Protein 2QHS (pdb70)

Solvent-accessible surface area: 10217 Å² total; per-residue (Å²): 199,79,1,47,35,36,89,48,27,108,28,51,5,29,117,2,102,45,69,0,35,151,1,5,147,77,10,53,66,63,119,43,57,30,0,0,0,2,0,30,0,43,74,0,0,0,0,3,148,158,12,74,55,148,1,18,102,74,94,65,80,78,0,129,145,67,51,8,68,5,82,132,16,129,17,13,37,21,11,15,1,16,0,68,11,2,0,0,0,8,0,0,7,79,28,37,234,99,43,198,125,2,53,141,38,0,28,82,0,0,30,112,5,0,64,53,30,74,15,103,9,104,47,21,144,46,77,78,1,0,7,27,49,96,32,57,1,0,18,21,12,8,7,52,102,122,26,5,0,12,5,4,5,4,0,4,0,26,7,71,28,117,17,30,106,25,9,62,53,94,54,150,91,15,174,29,41,1,1,0,43,128,67,46,70,145,135,2,86,31,148,62,0,23,61,83,0,26,62,7,0,19,111,36,38,61,40,170,65,82

Structure (mmCIF, N/CA/C/O backbone):
data_2QHS
#
_entry.id   2QHS
#
_cell.length_a   63.717
_cell.length_b   63.717
_cell.length_c   114.024
_cell.angle_alpha   90.00
_cell.angle_beta   90.00
_cell.angle_gamma   90.00
#
_symmetry.space_group_name_H-M   'P 41 21 2'
#
loop_
_entity.id
_entity.type
_entity.pdbx_description
1 polymer Lipoyltransferase
2 non-polymer 'OCTANOIC ACID (CAPRYLIC ACID)'
3 water water
#
loop_
_atom_site.group_PDB
_atom_site.id
_atom_site.type_symbol
_atom_site.label_atom_id
_atom_site.label_alt_id
_atom_site.label_comp_id
_atom_site.label_asym_id
_atom_site.label_entity_id
_atom_site.label_seq_id
_atom_site.pdbx_PDB_ins_code
_atom_site.Cartn_x
_atom_site.Cartn_y
_atom_site.Cartn_z
_atom_site.occupancy
_atom_site.B_iso_or_equiv
_atom_site.auth_seq_id
_atom_site.auth_comp_id
_atom_site.auth_asym_id
_atom_site.auth_atom_id
_atom_site.pdbx_PDB_model_num
ATOM 1 N N . MET A 1 21 ? -14.200 23.757 11.242 1.00 31.20 1 MET A N 1
ATOM 2 C CA . MET A 1 21 ? -13.285 22.758 11.879 1.00 31.78 1 MET A CA 1
ATOM 3 C C . MET A 1 21 ? -13.678 21.300 11.639 1.00 29.50 1 MET A C 1
ATOM 4 O O . MET A 1 21 ? -12.869 20.395 11.860 1.00 29.15 1 MET A O 1
ATOM 9 N N . GLU A 1 22 ? -14.918 21.076 11.207 1.00 27.69 2 GLU A N 1
ATOM 10 C CA . GLU A 1 22 ? -15.439 19.723 11.024 1.00 26.18 2 GLU A CA 1
ATOM 11 C C . GLU A 1 22 ? -16.084 19.543 9.659 1.00 23.86 2 GLU A C 1
ATOM 12 O O . GLU A 1 22 ? -16.477 20.513 9.015 1.00 23.65 2 GLU A O 1
ATOM 18 N N . PHE A 1 23 ? -16.169 18.291 9.222 1.00 21.56 3 PHE A N 1
ATOM 19 C CA . PHE A 1 23 ? -17.040 17.931 8.104 1.00 19.63 3 PHE A CA 1
ATOM 20 C C . PHE A 1 23 ? -17.830 16.685 8.443 1.00 18.86 3 PHE A C 1
ATOM 21 O O . PHE A 1 23 ? -17.363 15.819 9.180 1.00 18.63 3 PHE A O 1
ATOM 29 N N . LEU A 1 24 ? -19.044 16.612 7.919 1.00 17.66 4 LEU A N 1
ATOM 30 C CA . LEU A 1 24 ? -19.934 15.487 8.165 1.00 17.29 4 LEU A CA 1
ATOM 31 C C . LEU A 1 24 ? -19.821 14.476 7.031 1.00 17.14 4 LEU A C 1
ATOM 32 O O . LEU A 1 24 ? -19.846 14.867 5.870 1.00 17.03 4 LEU A O 1
ATOM 37 N N . VAL A 1 25 ? -19.719 13.199 7.367 1.00 16.14 5 VAL A N 1
ATOM 38 C CA . VAL A 1 25 ? -19.698 12.130 6.380 1.00 16.14 5 VAL A CA 1
ATOM 39 C C . VAL A 1 25 ? -21.020 11.388 6.440 1.00 16.26 5 VAL A C 1
ATOM 40 O O . VAL A 1 25 ? -21.460 10.982 7.521 1.00 17.02 5 VAL A O 1
ATOM 44 N N . GLU A 1 26 ? -21.659 11.207 5.290 1.00 15.51 6 GLU A N 1
ATOM 45 C CA . GLU A 1 26 ? -22.843 10.372 5.214 1.00 15.62 6 GLU A CA 1
ATOM 46 C C . GLU A 1 26 ? -22.601 9.286 4.196 1.00 15.68 6 GLU A C 1
ATOM 47 O O . GLU A 1 26 ? -22.299 9.585 3.034 1.00 15.43 6 GLU A O 1
ATOM 53 N N . ASP A 1 27 ? -22.699 8.037 4.634 1.00 15.77 7 ASP A N 1
ATOM 54 C CA . ASP A 1 27 ? -22.605 6.887 3.758 1.00 16.00 7 ASP A CA 1
ATOM 55 C C . ASP A 1 27 ? -24.011 6.503 3.350 1.00 16.15 7 ASP A C 1
ATOM 56 O O . ASP A 1 27 ? -24.786 6.036 4.183 1.00 17.46 7 ASP A O 1
ATOM 61 N N . LEU A 1 28 ? -24.360 6.735 2.085 1.00 15.14 8 LEU A N 1
ATOM 62 C CA . LEU A 1 28 ? -25.705 6.439 1.592 1.00 15.50 8 LEU A CA 1
ATOM 63 C C . LEU A 1 28 ? -25.861 5.021 1.051 1.00 15.69 8 LEU A C 1
ATOM 64 O O . LEU A 1 28 ? -26.959 4.610 0.682 1.00 15.80 8 LEU A O 1
ATOM 69 N N . GLY A 1 29 ? -24.762 4.272 0.993 1.00 16.46 9 GLY A N 1
ATOM 70 C CA . GLY A 1 29 ? -24.804 2.955 0.363 1.00 16.96 9 GLY A CA 1
ATOM 71 C C . GLY A 1 29 ? -25.131 3.051 -1.118 1.00 17.31 9 GLY A C 1
ATOM 72 O O . GLY A 1 29 ? -24.688 3.968 -1.798 1.00 17.81 9 GLY A O 1
ATOM 73 N N . LEU A 1 30 ? -25.933 2.115 -1.607 1.00 17.65 10 LEU A N 1
ATOM 74 C CA . LEU A 1 30 ? -26.305 2.062 -3.017 1.00 17.78 10 LEU A CA 1
ATOM 75 C C . LEU A 1 30 ? -27.596 2.844 -3.251 1.00 17.61 10 LEU A C 1
ATOM 76 O O . LEU A 1 30 ? -28.643 2.521 -2.677 1.00 18.04 10 LEU A O 1
ATOM 81 N N . VAL A 1 31 ? -27.530 3.876 -4.096 1.00 16.45 11 VAL A N 1
ATOM 82 C CA . VAL A 1 31 ? -28.675 4.766 -4.313 1.00 16.67 11 VAL A CA 1
ATOM 83 C C . VAL A 1 31 ? -28.835 5.092 -5.795 1.00 15.64 11 VAL A C 1
ATOM 84 O O . VAL A 1 31 ? -27.854 5.462 -6.453 1.00 14.79 11 VAL A O 1
ATOM 88 N N . PRO A 1 32 ? -30.064 4.965 -6.331 1.00 15.65 12 PRO A N 1
ATOM 89 C CA . PRO A 1 32 ? -30.336 5.385 -7.699 1.00 15.43 12 PRO A CA 1
ATOM 90 C C . PRO A 1 32 ? -29.897 6.825 -7.945 1.00 14.55 12 PRO A C 1
ATOM 91 O O . PRO A 1 32 ? -30.061 7.701 -7.083 1.00 14.30 12 PRO A O 1
ATOM 95 N N . TYR A 1 33 ? -29.354 7.059 -9.133 1.00 14.02 13 TYR A N 1
ATOM 96 C CA . TYR A 1 33 ? -28.789 8.354 -9.479 1.00 13.70 13 TYR A CA 1
ATOM 97 C C . TYR A 1 33 ? -29.770 9.513 -9.251 1.00 13.75 13 TYR A C 1
ATOM 98 O O . TYR A 1 33 ? -29.388 10.544 -8.680 1.00 13.99 13 TYR A O 1
ATOM 107 N N . GLY A 1 34 ? -31.011 9.353 -9.705 1.00 13.94 14 GLY A N 1
ATOM 108 C CA . GLY A 1 34 ? -31.994 10.446 -9.655 1.00 14.27 14 GLY A CA 1
ATOM 109 C C . GLY A 1 34 ? -32.323 10.878 -8.240 1.00 14.32 14 GLY A C 1
ATOM 110 O O . GLY A 1 34 ? -32.299 12.071 -7.925 1.00 14.14 14 GLY A O 1
ATOM 111 N N . GLU A 1 35 ? -32.616 9.902 -7.382 1.00 15.46 15 GLU A N 1
ATOM 112 C CA . GLU A 1 35 ? -32.868 10.180 -5.961 1.00 15.79 15 GLU A CA 1
ATOM 113 C C . GLU A 1 35 ? -31.638 10.745 -5.255 1.00 14.61 15 GLU A C 1
ATOM 114 O O . GLU A 1 35 ? -31.744 11.684 -4.457 1.00 14.59 15 GLU A O 1
ATOM 120 N N . ALA A 1 36 ? -30.469 10.179 -5.547 1.00 14.36 16 ALA A N 1
ATOM 121 C CA . ALA A 1 36 ? -29.233 10.707 -4.975 1.00 13.81 16 ALA A CA 1
ATOM 122 C C . ALA A 1 36 ? -28.983 12.158 -5.389 1.00 13.31 16 ALA A C 1
ATOM 123 O O . ALA A 1 36 ? -28.508 12.967 -4.577 1.00 12.78 16 ALA A O 1
ATOM 125 N N . TRP A 1 37 ? -29.300 12.481 -6.646 1.00 12.53 17 TRP A N 1
ATOM 126 C CA . TRP A 1 37 ? -29.183 13.846 -7.143 1.00 12.77 17 TRP A CA 1
ATOM 127 C C . TRP A 1 37 ? -30.087 14.793 -6.367 1.00 13.04 17 TRP A C 1
ATOM 128 O O . TRP A 1 37 ? -29.653 15.864 -5.933 1.00 12.54 17 TRP A O 1
ATOM 139 N N . ALA A 1 38 ? -31.333 14.378 -6.171 1.00 12.69 18 ALA A N 1
ATOM 140 C CA . ALA A 1 38 ? -32.277 15.173 -5.376 1.00 13.12 18 ALA A CA 1
ATOM 141 C C . ALA A 1 38 ? -31.725 15.394 -3.966 1.00 12.85 18 ALA A C 1
ATOM 142 O O . ALA A 1 38 ? -31.823 16.496 -3.410 1.00 13.65 18 ALA A O 1
ATOM 144 N N . TYR A 1 39 ? -31.123 14.352 -3.399 1.00 12.67 19 TYR A N 1
ATOM 145 C CA . TYR A 1 39 ? -30.533 14.469 -2.071 1.00 12.90 19 TYR A CA 1
ATOM 146 C C . TYR A 1 39 ? -29.354 15.456 -2.073 1.00 13.06 19 TYR A C 1
ATOM 147 O O . TYR A 1 39 ? -29.240 16.314 -1.190 1.00 13.58 19 TYR A O 1
ATOM 156 N N . GLN A 1 40 ? -28.485 15.379 -3.083 1.00 12.73 20 GLN A N 1
ATOM 157 C CA . GLN A 1 40 ? -27.398 16.357 -3.224 1.00 13.15 20 GLN A CA 1
ATOM 158 C C . GLN A 1 40 ? -27.931 17.780 -3.141 1.00 13.18 20 GLN A C 1
ATOM 159 O O . GLN A 1 40 ? -27.347 18.643 -2.474 1.00 13.17 20 GLN A O 1
ATOM 165 N N . LYS A 1 41 ? -29.016 18.029 -3.875 1.00 13.79 21 LYS A N 1
ATOM 166 C CA . LYS A 1 41 ? -29.592 19.376 -3.933 1.00 14.72 21 LYS A CA 1
ATOM 167 C C . LYS A 1 41 ? -30.140 19.828 -2.591 1.00 14.53 21 LYS A C 1
ATOM 168 O O . LYS A 1 41 ? -29.980 20.990 -2.219 1.00 15.13 21 LYS A O 1
ATOM 174 N N . ARG A 1 42 ? -30.748 18.908 -1.851 1.00 13.96 22 ARG A N 1
ATOM 175 C CA . ARG A 1 42 ? -31.241 19.234 -0.513 1.00 14.06 22 ARG A CA 1
ATOM 176 C C . ARG A 1 42 ? -30.097 19.509 0.461 1.00 13.82 22 ARG A C 1
ATOM 177 O O . ARG A 1 42 ? -30.157 20.459 1.255 1.00 14.89 22 ARG A O 1
ATOM 185 N N . VAL A 1 43 ? -29.048 18.695 0.396 1.00 13.29 23 VAL A N 1
ATOM 186 C CA . V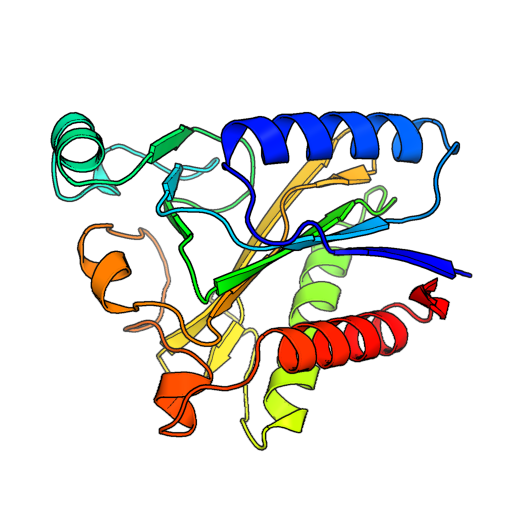AL A 1 43 ? -27.871 18.910 1.243 1.00 12.72 23 VAL A CA 1
ATOM 187 C C . VAL A 1 43 ? -27.215 20.245 0.904 1.00 13.29 23 VAL A C 1
ATOM 188 O O . VAL A 1 43 ? -26.854 21.024 1.789 1.00 13.26 23 VAL A O 1
ATOM 192 N N . HIS A 1 44 ? -27.091 20.511 -0.393 1.00 13.02 24 HIS A N 1
ATOM 193 C CA . HIS A 1 44 ? -26.512 21.748 -0.881 1.00 13.48 24 HIS A CA 1
ATOM 194 C C . HIS A 1 44 ? -27.251 22.973 -0.328 1.00 13.70 24 HIS A C 1
ATOM 195 O O . HIS A 1 44 ? -26.606 23.931 0.140 1.00 13.89 24 HIS A O 1
ATOM 202 N N . ARG A 1 45 ? -28.585 22.937 -0.381 1.00 14.34 25 ARG A N 1
ATOM 203 C CA . ARG A 1 45 ? -29.390 24.051 0.131 1.00 15.31 25 ARG A CA 1
ATOM 204 C C . ARG A 1 45 ? -29.081 24.307 1.604 1.00 14.88 25 ARG A C 1
ATOM 205 O O . ARG A 1 45 ? -28.933 25.460 2.022 1.00 15.05 25 ARG A O 1
ATOM 213 N N . GLU A 1 46 ? -28.946 23.235 2.387 1.00 14.70 26 GLU A N 1
ATOM 214 C CA . GLU A 1 46 ? -28.655 23.380 3.820 1.00 14.81 26 GLU A CA 1
ATOM 215 C C . GLU A 1 46 ? -27.274 23.961 4.081 1.00 14.83 26 GLU A C 1
ATOM 216 O O . GLU A 1 46 ? -27.114 24.806 4.965 1.00 15.30 26 GLU A O 1
ATOM 222 N N . VAL A 1 47 ? -26.278 23.537 3.304 1.00 14.34 27 VAL A N 1
ATOM 223 C CA . VAL A 1 47 ? -24.938 24.084 3.461 1.00 14.78 27 VAL A CA 1
ATOM 224 C C . VAL A 1 47 ? -24.887 25.564 3.051 1.00 15.02 27 VAL A C 1
ATOM 225 O O . VAL A 1 47 ? -24.270 26.380 3.747 1.00 15.23 27 VAL A O 1
ATOM 229 N N . VAL A 1 48 ? -25.544 25.910 1.946 1.00 15.13 28 VAL A N 1
ATOM 230 C CA . VAL A 1 48 ? -25.647 27.303 1.505 1.00 16.10 28 VAL A CA 1
ATOM 231 C C . VAL A 1 48 ? -26.236 28.177 2.621 1.00 16.59 28 VAL A C 1
ATOM 232 O O . VAL A 1 48 ? -25.731 29.276 2.887 1.00 17.96 28 VAL A O 1
ATOM 236 N N . ALA A 1 49 ? -27.271 27.653 3.282 1.00 16.56 29 ALA A N 1
ATOM 237 C CA . ALA A 1 49 ? -27.978 28.363 4.347 1.00 17.37 29 ALA A CA 1
ATOM 238 C C . ALA A 1 49 ? -27.186 28.429 5.644 1.00 17.43 29 ALA A C 1
ATOM 239 O O . ALA A 1 49 ? -27.583 29.143 6.573 1.00 18.76 29 ALA A O 1
ATOM 241 N N . GLY A 1 50 ? -26.071 27.700 5.716 1.00 17.30 30 GLY A N 1
ATOM 242 C CA . GLY A 1 50 ? -25.231 27.685 6.919 1.00 17.27 30 GLY A CA 1
ATOM 243 C C . GLY A 1 50 ? -25.852 26.832 8.018 1.00 17.75 30 GLY A C 1
ATOM 244 O O . GLY A 1 50 ? -25.531 26.993 9.202 1.00 18.68 30 GLY A O 1
ATOM 245 N N . ASN A 1 51 ? -26.737 25.922 7.616 1.00 17.09 31 ASN A N 1
ATOM 246 C CA . ASN A 1 51 ? -27.491 25.086 8.559 1.00 16.87 31 ASN A CA 1
ATOM 247 C C . ASN A 1 51 ? -27.041 23.634 8.622 1.00 16.63 31 ASN A C 1
ATOM 248 O O . ASN A 1 51 ? -27.694 22.789 9.248 1.00 17.83 31 ASN A O 1
ATOM 253 N N . ARG A 1 52 ? -25.903 23.362 7.995 1.00 16.35 32 ARG A N 1
ATOM 254 C CA . ARG A 1 52 ? -25.327 22.030 7.931 1.00 16.32 32 ARG A CA 1
ATOM 255 C C . ARG A 1 52 ? -23.831 22.225 7.716 1.00 15.94 32 ARG A C 1
ATOM 256 O O . ARG A 1 52 ? -23.439 23.136 6.976 1.00 16.01 32 ARG A O 1
ATOM 264 N N . PRO A 1 53 ? -22.996 21.372 8.338 1.00 16.14 33 PRO A N 1
ATOM 265 C CA . PRO A 1 53 ? -21.558 21.460 8.094 1.00 16.14 33 PRO A CA 1
ATOM 266 C C . PRO A 1 53 ? -21.218 21.028 6.664 1.00 15.47 33 PRO A C 1
ATOM 267 O O . PRO A 1 53 ? -22.043 20.398 6.004 1.00 14.97 33 PRO A O 1
ATOM 271 N N . PRO A 1 54 ? -20.006 21.352 6.190 1.00 15.54 34 PRO A N 1
ATOM 272 C CA . PRO A 1 54 ? -19.531 20.797 4.931 1.00 15.61 34 PRO A CA 1
ATOM 273 C C . PRO A 1 54 ? -19.759 19.293 4.993 1.00 14.90 34 PRO A C 1
ATOM 274 O O . PRO A 1 54 ? -19.447 18.673 6.016 1.00 15.16 34 PRO A O 1
ATOM 278 N N . THR A 1 55 ? -20.315 18.711 3.935 1.00 13.54 35 THR A N 1
ATOM 279 C CA . THR A 1 55 ? -20.772 17.328 3.989 1.00 13.05 35 THR A CA 1
ATOM 280 C C . THR A 1 55 ? -20.161 16.535 2.853 1.00 13.54 35 THR A C 1
ATOM 281 O O . THR A 1 55 ? -20.214 16.962 1.708 1.00 14.06 35 THR A O 1
ATOM 285 N N . LEU A 1 56 ? -19.598 15.382 3.188 1.00 12.79 36 LEU A N 1
ATOM 286 C CA . LEU A 1 56 ? -19.092 14.453 2.188 1.00 12.99 36 LEU A CA 1
ATOM 287 C C . LEU A 1 56 ? -20.048 13.280 2.104 1.00 13.19 36 LEU A C 1
ATOM 288 O O . LEU A 1 56 ? -20.176 12.515 3.065 1.00 14.36 36 LEU A O 1
ATOM 293 N N . LEU A 1 57 ? -20.748 13.154 0.981 1.00 12.74 37 LEU A N 1
ATOM 294 C CA . LEU A 1 57 ? -21.599 12.003 0.732 1.00 12.52 37 LEU A CA 1
ATOM 295 C C . LEU A 1 57 ? -20.769 10.936 0.051 1.00 12.68 37 LEU A C 1
ATOM 296 O O . LEU A 1 57 ? -20.035 11.225 -0.888 1.00 12.49 37 LEU A O 1
ATOM 301 N N . LEU A 1 58 ? -20.841 9.712 0.562 1.00 12.50 38 LEU A N 1
ATOM 302 C CA . LEU A 1 58 ? -20.180 8.570 -0.044 1.00 12.69 38 LEU A CA 1
ATOM 303 C C . LEU A 1 58 ? -21.232 7.543 -0.385 1.00 12.90 38 LEU A C 1
ATOM 304 O O . LEU A 1 58 ? -22.122 7.277 0.420 1.00 13.62 38 LEU A O 1
ATOM 309 N N . LEU A 1 59 ? -21.142 6.954 -1.575 1.00 12.73 39 LEU A N 1
ATOM 310 C CA . LEU A 1 59 ? -22.207 6.101 -2.080 1.00 13.19 39 LEU A CA 1
ATOM 311 C C . LEU A 1 59 ? -21.756 5.336 -3.312 1.00 13.06 39 LEU A C 1
ATOM 312 O O . LEU A 1 59 ? -20.641 5.537 -3.806 1.00 13.21 39 LEU A O 1
ATOM 317 N N . GLU A 1 60 ? -22.645 4.480 -3.807 1.00 12.99 40 GLU A N 1
ATOM 318 C CA . GLU A 1 60 ? -22.533 3.850 -5.124 1.00 13.53 40 GLU A CA 1
ATOM 319 C C . GLU A 1 60 ? -23.829 4.085 -5.869 1.00 13.68 40 GLU A C 1
ATOM 320 O O . GLU A 1 60 ? -24.888 4.248 -5.239 1.00 13.43 40 GLU A O 1
ATOM 326 N N . HIS A 1 61 ? -23.759 4.094 -7.202 1.00 12.50 41 HIS A N 1
ATOM 327 C CA . HIS A 1 61 ? -24.960 4.139 -8.025 1.00 12.34 41 HIS A CA 1
ATOM 328 C C . HIS A 1 61 ? -25.137 2.850 -8.820 1.00 12.89 41 HIS A C 1
ATOM 329 O O . HIS A 1 61 ? -24.157 2.279 -9.293 1.00 13.42 41 HIS A O 1
ATOM 336 N N . PRO A 1 62 ? -26.396 2.425 -9.033 1.00 13.18 42 PRO A N 1
ATOM 337 C CA . PRO A 1 62 ? -26.672 1.452 -10.097 1.00 13.58 42 PRO A CA 1
ATOM 338 C C . PRO A 1 62 ? -26.201 2.005 -11.448 1.00 13.89 42 PRO A C 1
ATOM 339 O O . PRO A 1 62 ? -26.078 3.218 -11.605 1.00 14.79 42 PRO A O 1
ATOM 343 N N . ARG A 1 63 ? -25.934 1.118 -12.401 1.00 13.74 43 ARG A N 1
ATOM 344 C CA . ARG A 1 63 ? -25.312 1.502 -13.677 1.00 13.23 43 ARG A CA 1
ATOM 345 C C . ARG A 1 63 ? -25.988 2.709 -14.309 1.00 13.01 43 ARG A C 1
ATOM 346 O O . ARG A 1 63 ? -27.193 2.695 -14.583 1.00 13.29 43 ARG A O 1
ATOM 354 N N . VAL A 1 64 ? -25.188 3.749 -14.550 1.00 12.53 44 VAL A N 1
ATOM 355 C CA . VAL A 1 64 ? -25.698 5.003 -15.084 1.00 12.86 44 VAL A CA 1
ATOM 356 C C . VAL A 1 64 ? -24.618 5.700 -15.908 1.00 12.62 44 VAL A C 1
ATOM 357 O O . VAL A 1 64 ? -23.427 5.630 -15.579 1.00 12.87 44 VAL A O 1
ATOM 361 N N . ILE A 1 65 ? -25.057 6.360 -16.979 1.00 13.22 45 ILE A N 1
ATOM 362 C CA . ILE A 1 65 ? -24.187 7.212 -17.798 1.00 13.53 45 ILE A CA 1
ATOM 363 C C . ILE A 1 65 ? -24.633 8.637 -17.545 1.00 12.83 45 ILE A C 1
ATOM 364 O O . ILE A 1 65 ? -25.827 8.914 -17.608 1.00 13.44 45 ILE A O 1
ATOM 369 N N . THR A 1 66 ? -23.695 9.534 -17.228 1.00 12.38 46 THR A N 1
ATOM 370 C CA . THR A 1 66 ? -24.045 10.958 -17.103 1.00 12.62 46 THR A CA 1
ATOM 371 C C . THR A 1 66 ? -23.236 11.800 -18.071 1.00 12.82 46 THR A C 1
ATOM 372 O O . THR A 1 66 ? -22.104 11.456 -18.425 1.00 13.55 46 THR A O 1
ATOM 376 N N . LEU A 1 67 ? -23.851 12.890 -18.510 1.00 13.77 47 LEU A N 1
ATOM 377 C CA . LEU A 1 67 ? -23.280 13.738 -19.542 1.00 14.56 47 LEU A CA 1
ATOM 378 C C . LEU A 1 67 ? -23.249 15.168 -19.021 1.00 14.70 47 LEU A C 1
ATOM 379 O O . LEU A 1 67 ? -24.296 15.776 -18.793 1.00 15.60 47 LEU A O 1
ATOM 384 N N . GLY A 1 68 ? -22.035 15.661 -18.808 1.00 15.08 48 GLY A N 1
ATOM 385 C CA . GLY A 1 68 ? -21.823 16.964 -18.183 1.00 15.96 48 GLY A CA 1
ATOM 386 C C . GLY A 1 68 ? -21.745 18.110 -19.166 1.00 17.25 48 GLY A C 1
ATOM 387 O O . GLY A 1 68 ? -22.163 17.988 -20.314 1.00 17.17 48 GLY A O 1
ATOM 388 N N . ARG A 1 69 ? -21.175 19.213 -18.699 1.00 18.12 49 ARG A N 1
ATOM 389 C CA . ARG A 1 69 ? -21.172 20.480 -19.443 1.00 19.99 49 ARG A CA 1
ATOM 390 C C . ARG A 1 69 ? -20.505 20.403 -20.816 1.00 20.70 49 ARG A C 1
ATOM 391 O O . ARG A 1 69 ? -20.896 21.135 -21.725 1.00 21.91 49 ARG A O 1
ATOM 399 N N . LYS A 1 70 ? -19.506 19.533 -20.958 1.00 20.63 50 LYS A N 1
ATOM 400 C CA . LYS A 1 70 ? -18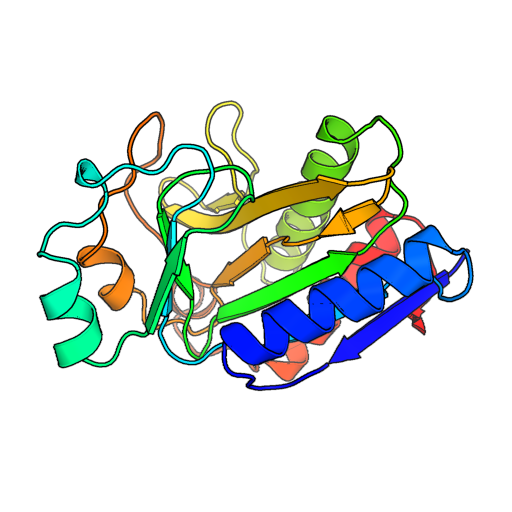.736 19.427 -22.210 1.00 21.35 50 LYS A CA 1
ATOM 401 C C . LYS A 1 70 ? -19.204 18.259 -23.068 1.00 21.51 50 LYS A C 1
ATOM 402 O O . LYS A 1 70 ? -18.620 17.980 -24.111 1.00 21.77 50 LYS A O 1
ATOM 408 N N . ALA A 1 71 ? -20.243 17.568 -22.615 1.00 21.13 51 ALA A N 1
ATOM 409 C CA . ALA A 1 71 ? -20.719 16.383 -23.311 1.00 21.72 51 ALA A CA 1
ATOM 410 C C . ALA A 1 71 ? -21.541 16.728 -24.548 1.00 22.49 51 ALA A C 1
ATOM 411 O O . ALA A 1 71 ? -22.241 17.737 -24.583 1.00 22.39 51 ALA A O 1
ATOM 413 N N . THR A 1 72 ? -21.413 15.886 -25.572 1.00 23.01 52 THR A N 1
ATOM 414 C CA . THR A 1 72 ? -22.257 15.933 -26.764 1.00 23.91 52 THR A CA 1
ATOM 415 C C . THR A 1 72 ? -22.667 14.512 -27.128 1.00 23.73 52 THR A C 1
ATOM 416 O O . THR A 1 72 ? -22.219 13.550 -26.501 1.00 23.12 52 THR A O 1
ATOM 420 N N . GLY A 1 73 ? -23.512 14.383 -28.147 1.00 23.39 53 GLY A N 1
ATOM 421 C CA . GLY A 1 73 ? -23.910 13.081 -28.665 1.00 23.17 53 GLY A CA 1
ATOM 422 C C . GLY A 1 73 ? -22.754 12.209 -29.133 1.00 23.10 53 GLY A C 1
ATOM 423 O O . GLY A 1 73 ? -22.866 10.982 -29.139 1.00 23.56 53 GLY A O 1
ATOM 424 N N . GLU A 1 74 ? -21.641 12.843 -29.505 1.00 23.11 54 GLU A N 1
ATOM 425 C CA . GLU A 1 74 ? -20.439 12.141 -29.954 1.00 23.57 54 GLU A CA 1
ATOM 426 C C . GLU A 1 74 ? -19.840 11.271 -28.842 1.00 22.25 54 GLU A C 1
ATOM 427 O O . GLU A 1 74 ? -19.077 10.342 -29.110 1.00 21.95 54 GLU A O 1
ATOM 433 N N . ASN A 1 75 ? -20.188 11.583 -27.591 1.00 20.67 55 ASN A N 1
ATOM 434 C CA . ASN A 1 75 ? -19.686 10.850 -26.434 1.00 19.61 55 ASN A CA 1
ATOM 435 C C . ASN A 1 75 ? -20.372 9.510 -26.192 1.00 18.95 55 ASN A C 1
ATOM 436 O O . ASN A 1 75 ? -19.912 8.720 -25.371 1.00 17.99 55 ASN A O 1
ATOM 441 N N . LEU A 1 76 ? -21.465 9.260 -26.899 1.00 18.43 56 LEU A N 1
ATOM 442 C CA . LEU A 1 76 ? -22.160 7.982 -26.826 1.00 18.59 56 LEU A CA 1
ATOM 443 C C . LEU A 1 76 ? -21.909 7.194 -28.100 1.00 18.77 56 LEU A C 1
ATOM 444 O O . LEU A 1 76 ? -22.134 7.705 -29.200 1.00 19.04 56 LEU A O 1
ATOM 449 N N . LEU A 1 77 ? -21.407 5.972 -27.945 1.00 18.77 57 LEU A N 1
ATOM 450 C CA . LEU A 1 77 ? -21.146 5.101 -29.096 1.00 19.61 57 LEU A CA 1
ATOM 451 C C . LEU A 1 77 ? -22.444 4.641 -29.756 1.00 20.29 57 LEU A C 1
ATOM 452 O O . LEU A 1 77 ? -22.550 4.656 -30.984 1.00 21.88 57 LEU A O 1
ATOM 457 N N . PHE A 1 78 ? -23.413 4.231 -28.942 1.00 20.66 58 PHE A N 1
ATOM 458 C CA . PHE A 1 78 ? -24.739 3.813 -29.411 1.00 21.38 58 PHE A CA 1
ATOM 459 C C . PHE A 1 78 ? -25.764 4.941 -29.173 1.00 21.81 58 PHE A C 1
ATOM 460 O O . PHE A 1 78 ? -25.452 5.913 -28.511 1.00 21.54 58 PHE A O 1
ATOM 468 N N . PRO A 1 79 ? -26.989 4.833 -29.734 1.00 23.38 59 PRO A N 1
ATOM 469 C CA . PRO A 1 79 ? -28.006 5.838 -29.387 1.00 23.75 59 PRO A CA 1
ATOM 470 C C . PRO A 1 79 ? -28.400 5.745 -27.918 1.00 24.14 59 PRO A C 1
ATOM 471 O O . PRO A 1 79 ? -28.243 4.677 -27.308 1.00 23.95 59 PRO A O 1
ATOM 475 N N . GLU A 1 80 ? -28.897 6.849 -27.353 1.00 23.87 60 GLU A N 1
ATOM 476 C CA . GLU A 1 80 ? -29.323 6.879 -25.950 1.00 24.59 60 GLU A CA 1
ATOM 477 C C . GLU A 1 80 ? -30.230 5.692 -25.625 1.00 23.44 60 GLU A C 1
ATOM 478 O O . GLU A 1 80 ? -30.098 5.083 -24.566 1.00 23.77 60 GLU A O 1
ATOM 484 N N . SER A 1 81 ? -31.127 5.355 -26.555 1.00 23.39 61 SER A N 1
ATOM 485 C CA . SER A 1 81 ? -32.077 4.266 -26.351 1.00 22.79 61 SER A CA 1
ATOM 486 C C . SER A 1 81 ? -31.406 2.911 -26.113 1.00 21.81 61 SER A C 1
ATOM 487 O O . SER A 1 81 ? -31.918 2.089 -25.349 1.00 22.12 61 SER A O 1
ATOM 490 N N . TRP A 1 82 ? -30.261 2.674 -26.758 1.00 20.14 62 TRP A N 1
ATOM 491 C CA . TRP A 1 82 ? -29.546 1.428 -26.530 1.00 18.47 62 TRP A CA 1
ATOM 492 C C . TRP A 1 82 ? -29.175 1.281 -25.055 1.00 17.91 62 TRP A C 1
ATOM 493 O O . TRP A 1 82 ? -29.312 0.206 -24.475 1.00 17.46 62 TRP A O 1
ATOM 504 N N . TYR A 1 83 ? -28.705 2.371 -24.449 1.00 17.43 63 TYR A N 1
ATOM 505 C CA . TYR A 1 83 ? -28.239 2.311 -23.055 1.00 16.86 63 TYR A CA 1
ATOM 506 C C . TYR A 1 83 ? -29.361 1.905 -22.110 1.00 17.50 63 TYR A C 1
ATOM 507 O O . TYR A 1 83 ? -29.171 1.036 -21.261 1.00 17.20 63 TYR A O 1
ATOM 516 N N . ARG A 1 84 ? -30.529 2.521 -22.289 1.00 18.95 64 ARG A N 1
ATOM 517 C CA . ARG A 1 84 ? -31.676 2.255 -21.426 1.00 20.29 64 ARG A CA 1
ATOM 518 C C . ARG A 1 84 ? -32.219 0.838 -21.612 1.00 21.31 64 ARG A C 1
ATOM 519 O O . ARG A 1 84 ? -32.664 0.210 -20.647 1.00 22.46 64 ARG A O 1
ATOM 527 N N . GLU A 1 85 ? -32.130 0.335 -22.842 1.00 21.86 65 GLU A N 1
ATOM 528 C CA . GLU A 1 85 ? -32.512 -1.040 -23.184 1.00 23.09 65 GLU A CA 1
ATOM 529 C C . GLU A 1 85 ? -31.543 -2.071 -22.600 1.00 22.68 65 GLU A C 1
ATOM 530 O O . GLU A 1 85 ? -31.889 -3.238 -22.419 1.00 23.92 65 GLU A O 1
ATOM 536 N N . ASN A 1 86 ? -30.325 -1.634 -22.299 1.00 21.35 66 ASN A N 1
ATOM 537 C CA . ASN A 1 86 ? -29.273 -2.543 -21.879 1.00 20.73 66 ASN A CA 1
ATOM 538 C C . ASN A 1 86 ? -28.787 -2.302 -20.451 1.00 20.05 66 ASN A C 1
ATOM 539 O O . ASN A 1 86 ? -27.637 -2.596 -20.113 1.00 20.52 66 ASN A O 1
ATOM 544 N N . GLY A 1 87 ? -29.678 -1.771 -19.613 1.00 19.16 67 GLY A N 1
ATOM 545 C CA . GLY A 1 87 ? -29.450 -1.762 -18.168 1.00 19.02 67 GLY A CA 1
ATOM 546 C C . GLY A 1 87 ? -28.774 -0.536 -17.576 1.00 18.61 67 GLY A C 1
ATOM 547 O O . GLY A 1 87 ? -28.410 -0.551 -16.404 1.00 19.86 67 GLY A O 1
ATOM 548 N N . PHE A 1 88 ? -28.619 0.519 -18.373 1.00 17.23 68 PHE A N 1
ATOM 549 C CA . PHE A 1 88 ? -28.100 1.790 -17.860 1.00 17.25 68 PHE A CA 1
ATOM 550 C C . PHE A 1 88 ? -29.233 2.786 -17.689 1.00 17.31 68 PHE A C 1
ATOM 551 O O . PHE A 1 88 ? -30.188 2.800 -18.473 1.00 18.41 68 PHE A O 1
ATOM 559 N N . GLU A 1 89 ? -29.119 3.637 -16.677 1.00 17.08 69 GLU A N 1
ATOM 560 C CA . GLU A 1 89 ? -29.864 4.887 -16.669 1.00 17.50 69 GLU A CA 1
ATOM 561 C C . GLU A 1 89 ? -28.982 5.924 -17.370 1.00 16.34 69 GLU A C 1
ATOM 562 O O . GLU A 1 89 ? -27.783 5.693 -17.551 1.00 15.09 69 GLU A O 1
ATOM 568 N N . LEU A 1 90 ? -29.561 7.041 -17.792 1.00 15.43 70 LEU A N 1
ATOM 569 C CA . LEU A 1 90 ? -28.803 8.051 -18.528 1.00 15.71 70 LEU A CA 1
ATOM 570 C C . LEU A 1 90 ? -29.333 9.446 -18.204 1.00 15.57 70 LEU A C 1
ATOM 571 O O . LEU A 1 90 ? -30.548 9.672 -18.253 1.00 16.14 70 LEU A O 1
ATOM 576 N N . TYR A 1 91 ? -28.431 10.369 -17.847 1.00 15.03 71 TYR A N 1
ATOM 577 C CA . TYR A 1 91 ? -28.831 11.731 -17.451 1.00 15.69 71 TYR A CA 1
ATOM 578 C C . TYR A 1 91 ? -27.866 12.797 -17.940 1.00 16.17 71 TYR A C 1
ATOM 579 O O . TYR A 1 91 ? -26.662 12.575 -17.971 1.00 15.48 71 TYR A O 1
ATOM 588 N N . TRP A 1 92 ? -28.414 13.955 -18.297 1.00 16.80 72 TRP A N 1
ATOM 589 C CA . TRP A 1 92 ? -27.631 15.147 -18.593 1.00 17.52 72 TRP A CA 1
ATOM 590 C C . TRP A 1 92 ? -27.552 16.008 -17.339 1.00 17.57 72 TRP A C 1
ATOM 591 O O . TRP A 1 92 ? -28.574 16.306 -16.714 1.00 17.95 72 TRP A O 1
ATOM 602 N N . VAL A 1 93 ? -26.330 16.383 -16.972 1.00 16.26 73 VAL A N 1
ATOM 603 C CA . VAL A 1 93 ? -26.063 17.068 -15.703 1.00 16.02 73 VAL A CA 1
ATOM 604 C C . VAL A 1 93 ? -25.145 18.283 -15.895 1.00 16.75 73 VAL A C 1
ATOM 605 O O . VAL A 1 93 ? -24.570 18.460 -16.959 1.00 17.04 73 VAL A O 1
ATOM 609 N N . GLU A 1 94 ? -25.012 19.117 -14.862 1.00 17.15 74 GLU A N 1
ATOM 610 C CA . GLU A 1 94 ? -24.302 20.397 -14.981 1.00 18.78 74 GLU A CA 1
ATOM 611 C C . GLU A 1 94 ? -22.879 20.429 -14.397 1.00 18.38 74 GLU A C 1
ATOM 612 O O . GLU A 1 94 ? -22.269 21.506 -14.287 1.00 19.46 74 GLU A O 1
ATOM 618 N N . ARG A 1 95 ? -22.334 19.265 -14.040 1.00 17.47 75 ARG A N 1
ATOM 619 C CA . ARG A 1 95 ? -20.932 19.177 -13.591 1.00 16.53 75 ARG A CA 1
ATOM 620 C C . ARG A 1 95 ? -19.962 19.375 -14.748 1.00 16.88 75 ARG A C 1
ATOM 621 O O . ARG A 1 95 ? -20.341 19.216 -15.915 1.00 16.76 75 ARG A O 1
ATOM 629 N N . GLY A 1 96 ? -18.712 19.688 -14.410 1.00 16.84 76 GLY A N 1
ATOM 630 C CA . GLY A 1 96 ? -17.636 19.752 -15.398 1.00 16.58 76 GLY A CA 1
ATOM 631 C C . GLY A 1 96 ? -17.374 18.403 -16.041 1.00 17.06 76 GLY A C 1
ATOM 632 O O . GLY A 1 96 ? -17.738 17.362 -15.499 1.00 17.05 76 GLY A O 1
ATOM 633 N N . GLY A 1 97 ? -16.700 18.433 -17.191 1.00 16.93 77 GLY A N 1
ATOM 634 C CA . GLY A 1 97 ? -16.345 17.217 -17.919 1.00 17.41 77 GLY A CA 1
ATOM 635 C C . GLY A 1 97 ? -17.394 16.798 -18.930 1.00 17.06 77 GLY A C 1
ATOM 636 O O . GLY A 1 97 ? -18.415 17.466 -19.106 1.00 17.57 77 GLY A O 1
ATOM 637 N N . ASP A 1 98 ? -17.132 15.688 -19.619 1.00 16.79 78 ASP A N 1
ATOM 638 C CA . ASP A 1 98 ? -18.090 15.206 -20.602 1.00 16.97 78 ASP A CA 1
ATOM 639 C C . ASP A 1 98 ? -18.859 13.998 -20.086 1.00 16.23 78 ASP A C 1
ATOM 640 O O . ASP A 1 98 ? -19.657 14.138 -19.149 1.00 16.55 78 ASP A O 1
ATOM 645 N N . VAL A 1 99 ? -18.628 12.833 -20.677 1.00 14.79 79 VAL A N 1
ATOM 646 C CA . VAL A 1 99 ? -19.399 11.638 -20.347 1.00 14.11 79 VAL A CA 1
ATOM 647 C C . VAL A 1 99 ? -18.663 10.813 -19.303 1.00 13.67 79 VAL A C 1
ATOM 648 O O . VAL A 1 99 ? -17.431 10.781 -19.259 1.00 14.94 79 VAL A O 1
ATOM 652 N N . THR A 1 100 ? -19.429 10.164 -18.433 1.00 12.96 80 THR A N 1
ATOM 653 C CA . THR A 1 100 ? -18.825 9.212 -17.508 1.00 12.74 80 THR A CA 1
ATOM 654 C C . THR A 1 100 ? -19.826 8.125 -17.164 1.00 12.08 80 THR A C 1
ATOM 655 O O . THR A 1 100 ? -21.005 8.218 -17.524 1.00 12.57 80 THR A O 1
ATOM 659 N N . TYR A 1 101 ? -19.322 7.084 -16.509 1.00 11.75 81 TYR A N 1
ATOM 660 C CA . TYR A 1 101 ? -20.100 5.940 -16.087 1.00 12.06 81 TYR A CA 1
ATOM 661 C C . TYR A 1 101 ? -19.923 5.777 -14.585 1.00 12.20 81 TYR A C 1
ATOM 662 O O . TYR A 1 101 ? -18.800 5.886 -14.055 1.00 12.16 81 TYR A O 1
ATOM 671 N N . HIS A 1 102 ? -21.036 5.505 -13.907 1.00 11.94 82 HIS A N 1
ATOM 672 C CA . HIS A 1 102 ? -21.017 5.050 -12.512 1.00 11.59 82 HIS A CA 1
ATOM 673 C C . HIS A 1 102 ? -21.735 3.727 -12.411 1.00 11.92 82 HIS A C 1
ATOM 674 O O . HIS A 1 102 ? -22.734 3.507 -13.079 1.00 12.94 82 HIS A O 1
ATOM 681 N N . GLY A 1 103 ? -21.226 2.839 -11.572 1.00 12.52 83 GLY A N 1
ATOM 682 C CA . GLY A 1 103 ? -21.888 1.565 -11.349 1.00 12.85 83 GLY A CA 1
ATOM 683 C C . GLY A 1 103 ? -21.402 0.923 -10.074 1.00 13.19 83 GLY A C 1
ATOM 684 O O . GLY A 1 103 ? -20.533 1.464 -9.385 1.00 12.53 83 GLY A O 1
ATOM 685 N N . PRO A 1 104 ? -21.971 -0.242 -9.733 1.00 13.75 84 PRO A N 1
ATOM 686 C CA . PRO A 1 104 ? -21.548 -0.939 -8.518 1.00 14.18 84 PRO A CA 1
ATOM 687 C C . PRO A 1 104 ? -20.029 -1.146 -8.490 1.00 13.92 84 PRO A C 1
ATOM 688 O O . PRO A 1 104 ? -19.410 -1.460 -9.518 1.00 14.73 84 PRO A O 1
ATOM 692 N N . GLY A 1 105 ? -19.445 -0.934 -7.318 1.00 13.95 85 GLY A N 1
ATOM 693 C CA . GLY A 1 105 ? -18.008 -1.089 -7.132 1.00 13.34 85 GLY A CA 1
ATOM 694 C C . GLY A 1 105 ? -17.226 0.199 -7.311 1.00 13.31 85 GLY A C 1
ATOM 695 O O . GLY A 1 105 ? -16.032 0.259 -7.021 1.00 13.61 85 GLY A O 1
ATOM 696 N N . GLN A 1 106 ? -17.899 1.248 -7.787 1.00 12.73 86 GLN A N 1
ATOM 697 C CA . GLN A 1 106 ? -17.274 2.553 -7.924 1.00 12.59 86 GLN A CA 1
ATOM 698 C C . GLN A 1 106 ? -17.695 3.422 -6.755 1.00 12.12 86 GLN A C 1
ATOM 699 O O . GLN A 1 106 ? -18.899 3.640 -6.548 1.00 13.07 86 GLN A O 1
ATOM 705 N N . LEU A 1 107 ? -16.719 3.918 -5.999 1.00 12.12 87 LEU A N 1
ATOM 706 C CA . LEU A 1 107 ? -17.016 4.781 -4.862 1.00 12.31 87 LEU A CA 1
ATOM 707 C C . LEU A 1 107 ? -17.224 6.198 -5.367 1.00 12.25 87 LEU A C 1
ATOM 708 O O . LEU A 1 107 ? -16.277 6.862 -5.797 1.00 12.84 87 LEU A O 1
ATOM 713 N N . VAL A 1 108 ? -18.477 6.645 -5.328 1.00 12.08 88 VAL A N 1
ATOM 714 C CA . VAL A 1 108 ? -18.820 7.999 -5.707 1.00 12.15 88 VAL A CA 1
ATOM 715 C C . VAL A 1 108 ? -18.821 8.866 -4.452 1.00 11.86 88 VAL A C 1
ATOM 716 O O . VAL A 1 108 ? -19.397 8.488 -3.424 1.00 12.48 88 VAL A O 1
AT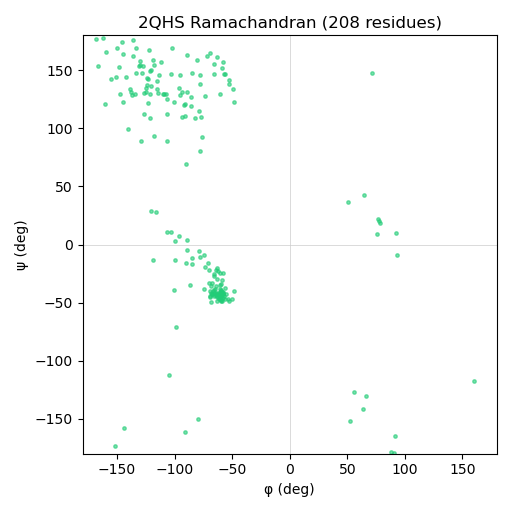OM 720 N N . GLY A 1 109 ? -18.151 10.005 -4.521 1.00 11.66 89 GLY A N 1
ATOM 721 C CA . GLY A 1 109 ? -18.144 10.956 -3.419 1.00 11.58 89 GLY A CA 1
ATOM 722 C C . GLY A 1 109 ? -18.604 12.310 -3.883 1.00 12.40 89 GLY A C 1
ATOM 723 O O . GLY A 1 109 ? -18.130 12.814 -4.898 1.00 12.43 89 GLY A O 1
ATOM 724 N N . TYR A 1 110 ? -19.529 12.887 -3.127 1.00 11.85 90 TYR A N 1
ATOM 725 C CA . TYR A 1 110 ? -20.036 14.220 -3.394 1.00 11.65 90 TYR A CA 1
ATOM 726 C C . TYR A 1 110 ? -19.693 15.127 -2.209 1.00 12.28 90 TYR A C 1
ATOM 727 O O . TYR A 1 110 ? -20.425 15.160 -1.207 1.00 12.22 90 TYR A O 1
ATOM 736 N N . PRO A 1 111 ? -18.561 15.833 -2.298 1.00 11.84 91 PRO A N 1
ATOM 737 C CA . PRO A 1 111 ? -18.267 16.815 -1.260 1.00 12.84 91 PRO A CA 1
ATOM 738 C C . PRO A 1 111 ? -19.072 18.073 -1.525 1.00 13.53 91 PRO A C 1
ATOM 739 O O . PRO A 1 111 ? -18.868 18.741 -2.545 1.00 15.24 91 PRO A O 1
ATOM 743 N N . ILE A 1 112 ? -19.988 18.373 -0.612 1.00 13.30 92 ILE A N 1
ATOM 744 C CA . ILE A 1 112 ? -20.860 19.525 -0.723 1.00 14.38 92 ILE A CA 1
ATOM 745 C C . ILE A 1 112 ? -20.319 20.505 0.318 1.00 14.20 92 ILE A C 1
ATOM 746 O O . ILE A 1 112 ? -20.707 20.498 1.494 1.00 14.39 92 ILE A O 1
ATOM 751 N N . PHE A 1 113 ? -19.369 21.310 -0.153 1.00 14.33 93 PHE A N 1
ATOM 752 C CA . PHE A 1 113 ? -18.462 22.107 0.686 1.00 15.18 93 PHE A CA 1
ATOM 753 C C . PHE A 1 113 ? -18.559 23.598 0.305 1.00 16.39 93 PHE A C 1
ATOM 754 O O . PHE A 1 113 ? -18.703 23.927 -0.878 1.00 15.54 93 PHE A O 1
ATOM 762 N N . PRO A 1 114 ? -18.473 24.505 1.299 1.00 18.27 94 PRO A N 1
ATOM 763 C CA . PRO A 1 114 ? -18.497 25.944 1.021 1.00 19.94 94 PRO A CA 1
ATOM 764 C C . PRO A 1 114 ? -17.168 26.482 0.498 1.00 21.38 94 PRO A C 1
ATOM 765 O O . PRO A 1 114 ? -16.399 27.100 1.250 1.00 23.42 94 PRO A O 1
ATOM 769 N N . VAL A 1 115 ? -16.931 26.283 -0.794 1.00 22.01 95 VAL A N 1
ATOM 770 C CA . VAL A 1 115 ? -15.643 26.581 -1.432 1.00 22.68 95 VAL A CA 1
ATOM 771 C C . VAL A 1 115 ? -15.486 28.036 -1.880 1.00 23.89 95 VAL A C 1
ATOM 772 O O . VAL A 1 115 ? -14.368 28.488 -2.160 1.00 24.25 95 VAL A O 1
ATOM 776 N N . GLY A 1 116 ? -16.598 28.761 -1.961 1.00 23.97 96 GLY A N 1
ATOM 777 C CA . GLY A 1 116 ? -16.563 30.146 -2.413 1.00 25.20 96 GLY A CA 1
ATOM 778 C C . GLY A 1 116 ? -16.156 30.236 -3.868 1.00 25.88 96 GLY A C 1
ATOM 779 O O . GLY A 1 116 ? -16.706 29.528 -4.715 1.00 25.71 96 GLY A O 1
ATOM 780 N N . ARG A 1 117 ? -15.179 31.099 -4.145 1.00 26.72 97 ARG A N 1
ATOM 781 C CA . ARG A 1 117 ? -14.719 31.381 -5.505 1.00 27.75 97 ARG A CA 1
ATOM 782 C C . ARG A 1 117 ? -13.582 30.466 -5.956 1.00 26.86 97 ARG A C 1
ATOM 783 O O . ARG A 1 117 ? -13.281 30.394 -7.156 1.00 26.88 97 ARG A O 1
ATOM 791 N N . GLU A 1 118 ? -12.948 29.787 -5.003 1.00 26.12 98 GLU A N 1
ATOM 792 C CA . GLU A 1 118 ? -11.720 29.031 -5.291 1.00 25.76 98 GLU A CA 1
ATOM 793 C C . GLU A 1 118 ? -11.977 27.572 -5.698 1.00 24.37 98 GLU A C 1
ATOM 794 O O . GLU A 1 118 ? -11.648 26.632 -4.968 1.00 23.82 98 GLU A O 1
ATOM 800 N N . VAL A 1 119 ? -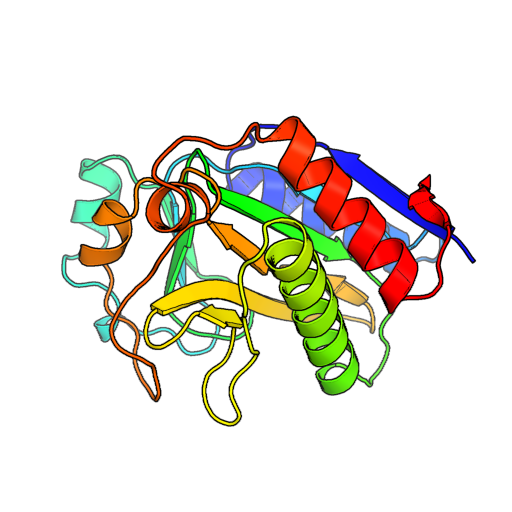12.556 27.409 -6.880 1.00 23.34 99 VAL A N 1
ATOM 801 C CA . VAL A 1 119 ? -12.926 26.095 -7.386 1.00 22.36 99 VAL A CA 1
ATOM 802 C C . VAL A 1 119 ? -11.697 25.302 -7.846 1.00 21.80 99 VAL A C 1
ATOM 803 O O . VAL A 1 119 ? -11.623 24.101 -7.622 1.00 20.40 99 VAL A O 1
ATOM 807 N N . ARG A 1 120 ? -10.726 25.970 -8.466 1.00 21.41 100 ARG A N 1
ATOM 808 C CA . ARG A 1 120 ? -9.526 25.267 -8.922 1.00 21.97 100 ARG A CA 1
ATOM 809 C C . ARG A 1 120 ? -8.765 24.664 -7.734 1.00 20.70 100 ARG A C 1
ATOM 810 O O . ARG A 1 120 ? -8.312 23.525 -7.795 1.00 19.82 100 ARG A O 1
ATOM 818 N N . ARG A 1 121 ? -8.656 25.424 -6.650 1.00 20.06 101 ARG A N 1
ATOM 819 C CA . ARG A 1 121 ? -8.054 24.944 -5.411 1.00 20.38 101 ARG A CA 1
ATOM 820 C C . ARG A 1 121 ? -8.804 23.727 -4.868 1.00 18.87 101 ARG A C 1
ATOM 821 O O . ARG A 1 121 ? -8.185 22.746 -4.455 1.00 18.22 101 ARG A O 1
ATOM 829 N N . PHE A 1 122 ? -10.134 23.797 -4.877 1.00 17.62 102 PHE A N 1
ATOM 830 C CA . PHE A 1 122 ? -10.969 22.695 -4.404 1.00 16.56 102 PHE A CA 1
ATOM 831 C C . PHE A 1 122 ? -10.717 21.409 -5.213 1.00 16.46 102 PHE A C 1
ATOM 832 O O . PHE A 1 122 ? -10.554 20.326 -4.638 1.00 16.58 102 PHE A O 1
ATOM 840 N N . LEU A 1 123 ? -10.661 21.539 -6.536 1.00 16.04 103 LEU A N 1
ATOM 841 C CA . LEU A 1 123 ? -10.350 20.399 -7.401 1.00 16.24 103 LEU A CA 1
ATOM 842 C C . LEU A 1 123 ? -9.007 19.791 -7.054 1.00 16.61 103 LEU A C 1
ATOM 843 O O . LEU A 1 123 ? -8.873 18.563 -6.996 1.00 16.23 103 LEU A O 1
ATOM 848 N N . ARG A 1 124 ? -8.017 20.654 -6.811 1.00 16.36 104 ARG A N 1
ATOM 849 C CA . ARG A 1 124 ? -6.680 20.183 -6.468 1.00 16.33 104 ARG A CA 1
ATOM 850 C C . ARG A 1 124 ? -6.692 19.432 -5.148 1.00 16.38 104 ARG A C 1
ATOM 851 O O . ARG A 1 124 ? -5.947 18.471 -4.980 1.00 16.35 104 ARG A O 1
ATOM 859 N N . GLN A 1 125 ? -7.528 19.874 -4.202 1.00 15.36 105 GLN A N 1
ATOM 860 C CA . GLN A 1 125 ? -7.638 19.184 -2.920 1.00 15.82 105 GLN A CA 1
ATOM 861 C C . GLN A 1 125 ? -8.305 17.813 -3.040 1.00 15.27 105 GLN A C 1
ATOM 862 O O . GLN A 1 125 ? -7.887 16.859 -2.375 1.00 14.81 105 GLN A O 1
ATOM 868 N N . ILE A 1 126 ? -9.342 17.710 -3.872 1.00 15.34 106 ILE A N 1
ATOM 869 C CA . ILE A 1 126 ? -9.943 16.399 -4.147 1.00 14.83 106 ILE A CA 1
ATOM 870 C C . ILE A 1 126 ? -8.894 15.474 -4.761 1.00 14.95 106 ILE A C 1
ATOM 871 O O . ILE A 1 126 ? -8.723 14.344 -4.309 1.00 14.86 106 ILE A O 1
ATOM 876 N N . GLU A 1 127 ? -8.184 15.974 -5.771 1.00 14.60 107 GLU A N 1
ATOM 877 C CA . GLU A 1 127 ? -7.103 15.217 -6.386 1.00 14.65 107 GLU A CA 1
ATOM 878 C C . GLU A 1 127 ? -6.099 14.730 -5.353 1.00 15.03 107 GLU A C 1
ATOM 879 O O . GLU A 1 127 ? -5.750 13.552 -5.335 1.00 14.94 107 GLU A O 1
ATOM 885 N N . GLU A 1 128 ? -5.657 15.632 -4.481 1.00 14.88 108 GLU A N 1
ATOM 886 C CA . GLU A 1 128 ? -4.661 15.277 -3.467 1.00 16.13 108 GLU A CA 1
ATOM 887 C C . GLU A 1 128 ? -5.174 14.169 -2.548 1.00 15.54 108 GLU A C 1
ATOM 888 O O . GLU A 1 128 ? -4.431 13.237 -2.211 1.00 15.44 108 GLU A O 1
ATOM 894 N N . ALA A 1 129 ? -6.435 14.266 -2.133 1.00 14.79 109 ALA A N 1
ATOM 895 C CA . ALA A 1 129 ? -7.008 13.243 -1.275 1.00 14.49 109 ALA A CA 1
ATOM 896 C C . ALA A 1 129 ? -7.013 11.872 -1.958 1.00 14.66 109 ALA A C 1
ATOM 897 O O . ALA A 1 129 ? -6.650 10.868 -1.342 1.00 15.06 109 ALA A O 1
ATOM 899 N N . ILE A 1 130 ? -7.399 11.830 -3.228 1.00 14.66 110 ILE A N 1
ATOM 900 C CA . ILE A 1 130 ? -7.390 10.579 -3.967 1.00 14.38 110 ILE A CA 1
ATOM 901 C C . ILE A 1 130 ? -5.958 10.047 -4.161 1.00 14.37 110 ILE A C 1
ATOM 902 O O . ILE A 1 130 ? -5.744 8.838 -4.058 1.00 14.63 110 ILE A O 1
ATOM 907 N N . VAL A 1 131 ? -4.999 10.935 -4.427 1.00 14.53 111 VAL A N 1
ATOM 908 C CA . VAL A 1 131 ? -3.589 10.518 -4.529 1.00 15.08 111 VAL A CA 1
ATOM 909 C C . VAL A 1 131 ? -3.141 9.875 -3.218 1.00 15.39 111 VAL A C 1
ATOM 910 O O . VAL A 1 131 ? -2.473 8.835 -3.228 1.00 15.08 111 VAL A O 1
ATOM 914 N N . ARG A 1 132 ? -3.557 10.459 -2.097 1.00 15.64 112 ARG A N 1
ATOM 915 C CA . ARG A 1 132 ? -3.235 9.886 -0.787 1.00 16.71 112 ARG A CA 1
ATOM 916 C C . ARG A 1 132 ? -3.864 8.513 -0.580 1.00 16.34 112 ARG A C 1
ATOM 917 O O . ARG A 1 132 ? -3.225 7.612 -0.034 1.00 16.92 112 ARG A O 1
ATOM 925 N N . VAL A 1 133 ? -5.120 8.345 -0.990 1.00 15.71 113 VAL A N 1
ATOM 926 C CA . VAL A 1 133 ? -5.782 7.050 -0.886 1.00 15.45 113 VAL A CA 1
ATOM 927 C C . VAL A 1 133 ? -5.001 5.998 -1.683 1.00 15.63 113 VAL A C 1
ATOM 928 O O . VAL A 1 133 ? -4.712 4.913 -1.174 1.00 16.10 113 VAL A O 1
ATOM 932 N N . ALA A 1 134 ? -4.634 6.321 -2.919 1.00 15.31 114 ALA A N 1
ATOM 933 C CA . ALA A 1 134 ? -3.879 5.371 -3.737 1.00 15.25 114 ALA A CA 1
ATOM 934 C C . ALA A 1 134 ? -2.540 5.022 -3.083 1.00 15.56 114 ALA A C 1
ATOM 935 O O . ALA A 1 134 ? -2.142 3.853 -3.087 1.00 15.92 114 ALA A O 1
ATOM 937 N N . ALA A 1 135 ? -1.859 6.025 -2.525 1.00 15.90 115 ALA A N 1
ATOM 938 C CA . ALA A 1 135 ? -0.557 5.801 -1.877 1.00 16.63 115 ALA A CA 1
ATOM 939 C C . ALA A 1 135 ? -0.705 4.822 -0.714 1.00 16.75 115 ALA A C 1
ATOM 940 O O . ALA A 1 135 ? 0.195 4.016 -0.448 1.00 17.63 115 ALA A O 1
ATOM 942 N N . GLY A 1 136 ? -1.844 4.882 -0.027 1.00 16.55 116 GLY A N 1
ATOM 943 C CA . GLY A 1 136 ? -2.148 3.949 1.062 1.00 16.90 116 GLY A CA 1
ATOM 944 C C . GLY A 1 136 ? -2.201 2.491 0.648 1.00 17.08 116 GLY A C 1
ATOM 945 O O . GLY A 1 136 ? -2.009 1.594 1.480 1.00 17.67 116 GLY A O 1
ATOM 946 N N . TYR A 1 137 ? -2.483 2.246 -0.632 1.00 16.63 117 TYR A N 1
ATOM 947 C CA . TYR A 1 137 ? -2.500 0.905 -1.220 1.00 16.67 117 TYR A CA 1
ATOM 948 C C . TYR A 1 137 ? -1.180 0.560 -1.912 1.00 16.76 117 TYR A C 1
ATOM 949 O O . TYR A 1 137 ? -1.092 -0.465 -2.588 1.00 17.37 117 TYR A O 1
ATOM 958 N N . GLY A 1 138 ? -0.179 1.426 -1.758 1.00 16.69 118 GLY A N 1
ATOM 959 C CA . GLY A 1 138 ? 1.104 1.244 -2.430 1.00 17.35 118 GLY A CA 1
ATOM 960 C C . GLY A 1 138 ? 1.087 1.620 -3.904 1.00 17.56 118 GLY A C 1
ATOM 961 O O . GLY A 1 138 ? 1.956 1.208 -4.667 1.00 18.52 118 GLY A O 1
ATOM 962 N N . ILE A 1 139 ? 0.108 2.424 -4.308 1.00 17.38 119 ILE A N 1
ATOM 963 C CA . ILE A 1 139 ? -0.074 2.787 -5.707 1.00 17.02 119 ILE A CA 1
ATOM 964 C C . ILE A 1 139 ? 0.302 4.249 -5.908 1.00 17.05 119 ILE A C 1
ATOM 965 O O . ILE A 1 139 ? -0.164 5.122 -5.174 1.00 16.69 119 ILE A O 1
ATOM 970 N N . SER A 1 140 ? 1.144 4.504 -6.903 1.00 16.74 120 SER A N 1
ATOM 971 C CA . SER A 1 140 ? 1.574 5.864 -7.230 1.00 17.26 120 SER A CA 1
ATOM 972 C C . SER A 1 140 ? 0.616 6.441 -8.269 1.00 16.57 120 SER A C 1
ATOM 973 O O . SER A 1 140 ? 0.573 5.991 -9.409 1.00 17.50 120 SER A O 1
ATOM 976 N N . ALA A 1 141 ? -0.168 7.421 -7.838 1.00 15.81 121 ALA A N 1
ATOM 977 C CA . ALA A 1 141 ? -1.130 8.080 -8.703 1.00 15.61 121 ALA A CA 1
ATOM 978 C C . ALA A 1 141 ? -0.805 9.565 -8.818 1.00 15.68 121 ALA A C 1
ATOM 979 O O . ALA A 1 141 ? -0.135 10.141 -7.957 1.00 15.91 121 ALA A O 1
ATOM 981 N N . TYR A 1 142 ? -1.294 10.198 -9.875 1.00 15.67 122 TYR A N 1
ATOM 982 C CA . TYR A 1 142 ? -1.056 11.624 -10.031 1.00 16.22 122 TYR A CA 1
ATOM 983 C C . TYR A 1 142 ? -2.212 12.313 -10.746 1.00 15.27 122 TYR A C 1
ATOM 984 O O . TYR A 1 142 ? -2.942 11.665 -11.493 1.00 14.62 122 TYR A O 1
ATOM 993 N N . PRO A 1 143 ? -2.413 13.610 -10.475 1.00 14.28 123 PRO A N 1
ATOM 994 C CA . PRO A 1 143 ? -3.436 14.343 -11.205 1.00 14.40 123 PRO A CA 1
ATOM 995 C C . PRO A 1 143 ? -3.117 14.420 -12.691 1.00 14.93 123 PRO A C 1
ATOM 996 O O . PRO A 1 143 ? -4.036 14.464 -13.503 1.00 14.59 123 PRO A O 1
ATOM 1000 N N . THR A 1 144 ? -1.827 14.405 -13.019 1.00 15.00 124 THR A N 1
ATOM 1001 C CA . THR A 1 144 ? -1.255 14.736 -14.341 1.00 15.21 124 THR A CA 1
ATOM 1002 C C . THR A 1 144 ? -1.365 16.235 -14.577 1.00 15.57 124 THR A C 1
ATOM 1003 O O . THR A 1 144 ? -2.293 16.892 -14.087 1.00 16.07 124 THR A O 1
ATOM 1007 N N . PRO A 1 145 ? -0.398 16.795 -15.306 1.00 15.53 125 PRO A N 1
ATOM 1008 C CA . PRO A 1 145 ? -0.507 18.186 -15.719 1.00 15.93 125 PRO A CA 1
ATOM 1009 C C . PRO A 1 145 ? -1.636 18.502 -16.692 1.00 16.43 125 PRO A C 1
ATOM 1010 O O . PRO A 1 145 ? -2.113 19.649 -16.738 1.00 17.93 125 PRO A O 1
ATOM 1014 N N . GLY A 1 146 ? -2.059 17.508 -17.463 1.00 16.65 126 GLY A N 1
ATOM 1015 C CA . GLY A 1 146 ? -2.924 17.782 -18.601 1.00 17.46 126 GLY A CA 1
ATOM 1016 C C . GLY A 1 146 ? -4.306 17.166 -18.649 1.00 17.30 126 GLY A C 1
ATOM 1017 O O . GLY A 1 146 ? -5.121 17.570 -19.481 1.00 17.94 126 GLY A O 1
ATOM 1018 N N . TYR A 1 147 ? -4.584 16.188 -17.782 1.00 17.08 127 TYR A N 1
ATOM 1019 C CA . TYR A 1 147 ? -5.865 15.463 -17.824 1.00 16.82 127 TYR A CA 1
ATOM 1020 C C . TYR A 1 147 ? -6.622 15.579 -16.514 1.00 16.75 127 TYR A C 1
ATOM 1021 O O . TYR A 1 147 ? -6.064 15.297 -15.455 1.00 16.31 127 TYR A O 1
ATOM 1030 N N . ALA A 1 148 ? -7.898 15.949 -16.579 1.00 16.31 128 ALA A N 1
ATOM 1031 C CA . ALA A 1 148 ? -8.760 15.969 -15.403 1.00 16.27 128 ALA A CA 1
ATOM 1032 C C . ALA A 1 148 ? -8.827 14.563 -14.784 1.00 15.82 128 ALA A C 1
ATOM 1033 O O . ALA A 1 148 ? -8.665 13.558 -15.491 1.00 16.78 128 ALA A O 1
ATOM 1035 N N . GLY A 1 149 ? -9.055 14.504 -13.475 1.00 15.45 129 GLY A N 1
ATOM 1036 C CA . GLY A 1 149 ? -9.073 13.236 -12.757 1.00 14.47 129 GLY A CA 1
ATOM 1037 C C . GLY A 1 149 ? -7.706 12.806 -12.261 1.00 14.16 129 GLY A C 1
ATOM 1038 O O . GLY A 1 149 ? -6.701 13.517 -12.434 1.00 14.10 129 GLY A O 1
ATOM 1039 N N . VAL A 1 150 ? -7.678 11.644 -11.629 1.00 13.15 130 VAL A N 1
ATOM 1040 C CA . VAL A 1 150 ? -6.441 11.084 -11.089 1.00 13.35 130 VAL A CA 1
ATOM 1041 C C . VAL A 1 150 ? -6.099 9.794 -11.821 1.00 13.17 130 VAL A C 1
ATOM 1042 O O . VAL A 1 150 ? -6.968 8.917 -12.036 1.00 13.52 130 VAL A O 1
ATOM 1046 N N . TRP A 1 151 ? -4.822 9.696 -12.202 1.00 13.24 131 TRP A N 1
ATOM 1047 C CA . TRP A 1 151 ? -4.336 8.661 -13.107 1.00 13.42 131 TRP A CA 1
ATOM 1048 C C . TRP A 1 151 ? -3.257 7.800 -12.465 1.00 14.02 131 TRP A C 1
ATOM 1049 O O . TRP A 1 151 ? -2.516 8.268 -11.605 1.00 14.85 131 TRP A O 1
ATOM 1060 N N . VAL A 1 152 ? -3.188 6.546 -12.895 1.00 14.08 132 VAL A N 1
ATOM 1061 C CA . VAL A 1 152 ? -2.065 5.667 -12.563 1.00 15.32 132 VAL A CA 1
ATOM 1062 C C . VAL A 1 152 ? -1.504 5.280 -13.909 1.00 16.26 132 VAL A C 1
ATOM 1063 O O . VAL A 1 152 ? -2.137 4.544 -14.673 1.00 16.80 132 VAL A O 1
ATOM 1067 N N . GLY A 1 153 ? -0.331 5.825 -14.206 1.00 17.50 133 GLY A N 1
ATOM 1068 C CA . GLY A 1 153 ? 0.233 5.729 -15.541 1.00 18.42 133 GLY A CA 1
ATOM 1069 C C . GLY A 1 153 ? -0.756 6.279 -16.548 1.00 18.27 133 GLY A C 1
ATOM 1070 O O . GLY A 1 153 ? -1.268 7.393 -16.391 1.00 19.24 133 GLY A O 1
ATOM 1071 N N . GLU A 1 154 ? -1.061 5.474 -17.561 1.00 18.84 134 GLU A N 1
ATOM 1072 C CA . GLU A 1 154 ? -1.905 5.918 -18.658 1.00 19.36 134 GLU A CA 1
ATOM 1073 C C . GLU A 1 154 ? -3.396 5.684 -18.425 1.00 17.45 134 GLU A C 1
ATOM 1074 O O . GLU A 1 154 ? -4.200 5.964 -19.305 1.00 17.55 134 GLU A O 1
ATOM 1080 N N . ASP A 1 155 ? -3.762 5.191 -17.242 1.00 16.16 135 ASP A N 1
ATOM 1081 C CA . ASP A 1 155 ? -5.157 4.806 -16.973 1.00 15.63 135 ASP A CA 1
ATOM 1082 C C . ASP A 1 155 ? -5.800 5.664 -15.898 1.00 14.58 135 ASP A C 1
ATOM 1083 O O . ASP A 1 155 ? -5.151 6.014 -14.922 1.00 14.12 135 ASP A O 1
ATOM 1088 N N . LYS A 1 156 ? -7.076 6.008 -16.087 1.00 13.94 136 LYS A N 1
ATOM 1089 C CA . LYS A 1 156 ? -7.762 6.880 -15.126 1.00 13.65 136 LYS A CA 1
ATOM 1090 C C . LYS A 1 156 ? -8.349 6.066 -13.989 1.00 13.35 136 LYS A C 1
ATOM 1091 O O . LYS A 1 156 ? -9.191 5.203 -14.215 1.00 13.88 136 LYS A O 1
ATOM 1097 N N . LEU A 1 157 ? -7.886 6.352 -12.779 1.00 12.33 137 LEU A N 1
ATOM 1098 C CA . LEU A 1 157 ? -8.346 5.672 -11.571 1.00 12.63 137 LEU A CA 1
ATOM 1099 C C . LEU A 1 157 ? -9.587 6.323 -10.971 1.00 12.09 137 LEU A C 1
ATOM 1100 O O . LEU A 1 157 ? -10.445 5.625 -10.432 1.00 12.76 137 LEU A O 1
ATOM 1105 N N . CYS A 1 158 ? -9.662 7.648 -11.074 1.00 12.23 138 CYS A N 1
ATOM 1106 C CA . CYS A 1 158 ? -10.731 8.400 -10.442 1.00 12.23 138 CYS A CA 1
ATOM 1107 C C . CYS A 1 158 ? -11.105 9.582 -11.318 1.00 12.49 138 CYS A C 1
ATOM 1108 O O . CYS A 1 158 ? -10.245 10.418 -11.639 1.00 12.74 138 CYS A O 1
ATOM 1111 N N . ALA A 1 159 ? -12.381 9.642 -11.706 1.00 11.76 139 ALA A N 1
ATOM 1112 C CA . ALA A 1 159 ? -12.902 10.781 -12.451 1.00 11.58 139 ALA A CA 1
ATOM 1113 C C . ALA A 1 159 ? -13.300 11.863 -11.467 1.00 12.64 139 ALA A C 1
ATOM 1114 O O . ALA A 1 159 ? -13.725 11.563 -10.345 1.00 13.41 139 ALA A O 1
ATOM 1116 N N . ILE A 1 160 ? -13.155 13.117 -11.882 1.00 12.71 140 ILE A N 1
ATOM 1117 C CA . ILE A 1 160 ? -13.525 14.247 -11.046 1.00 13.63 140 ILE A CA 1
ATOM 1118 C C . ILE A 1 160 ? -14.251 15.274 -11.907 1.00 14.07 140 ILE A C 1
ATOM 1119 O O . ILE A 1 160 ? -13.735 15.678 -12.952 1.00 15.31 140 ILE A O 1
ATOM 1124 N N . GLY A 1 161 ? -15.430 15.698 -11.456 1.00 13.44 141 GLY A N 1
ATOM 1125 C CA . GLY A 1 161 ? -16.217 16.719 -12.150 1.00 13.59 141 GLY A CA 1
ATOM 1126 C C . GLY A 1 161 ? -17.203 17.302 -11.166 1.00 13.57 141 GLY A C 1
ATOM 1127 O O . GLY A 1 161 ? -18.009 16.586 -10.578 1.00 13.94 141 GLY A O 1
ATOM 1128 N N . VAL A 1 162 ? -17.108 18.607 -10.962 1.00 13.16 142 VAL A N 1
ATOM 1129 C CA . VAL A 1 162 ? -17.906 19.278 -9.949 1.00 14.54 142 VAL A CA 1
ATOM 1130 C C . VAL A 1 162 ? -18.757 20.391 -10.539 1.00 14.45 142 VAL A C 1
ATOM 1131 O O . VAL A 1 162 ? -18.571 20.792 -11.687 1.00 14.49 142 VAL A O 1
ATOM 1135 N N . ALA A 1 163 ? -19.705 20.872 -9.737 1.00 14.49 143 ALA A N 1
ATOM 1136 C CA . ALA A 1 163 ? -20.442 22.098 -10.031 1.00 14.61 143 ALA A CA 1
ATOM 1137 C C . ALA A 1 163 ? -20.391 22.949 -8.773 1.00 15.02 143 ALA A C 1
ATOM 1138 O O . ALA A 1 163 ? -20.214 22.426 -7.677 1.00 15.33 143 ALA A O 1
ATOM 1140 N N . VAL A 1 164 ? -20.506 24.259 -8.927 1.00 15.60 144 VAL A N 1
ATOM 1141 C CA . VAL A 1 164 ? -20.522 25.154 -7.780 1.00 16.96 144 VAL A CA 1
ATOM 1142 C C . VAL A 1 164 ? -21.651 26.137 -8.004 1.00 17.13 144 VAL A C 1
ATOM 1143 O O . VAL A 1 164 ? -21.771 26.742 -9.071 1.00 18.37 144 VAL A O 1
ATOM 1147 N N . LYS A 1 165 ? -22.492 26.267 -6.988 1.00 16.68 145 LYS A N 1
ATOM 1148 C CA . LYS A 1 165 ? -23.625 27.180 -7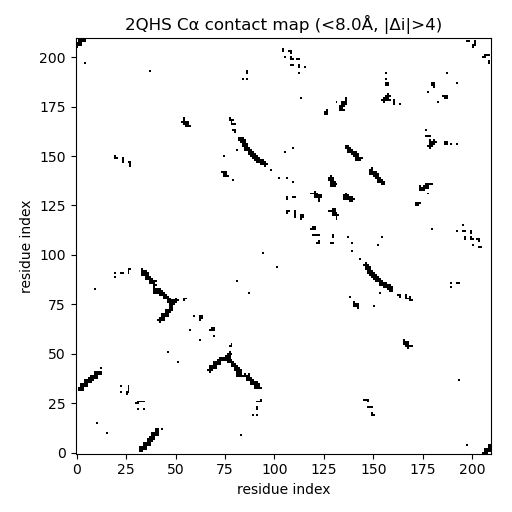.031 1.00 17.87 145 LYS A CA 1
ATOM 1149 C C . LYS A 1 165 ? -23.711 27.842 -5.672 1.00 17.55 145 LYS A C 1
ATOM 1150 O O . LYS A 1 165 ? -23.635 27.173 -4.636 1.00 17.13 145 LYS A O 1
ATOM 1156 N N . GLU A 1 166 ? -23.891 29.158 -5.681 1.00 17.89 146 GLU A N 1
ATOM 1157 C CA . GLU A 1 166 ? -23.954 29.955 -4.453 1.00 17.80 146 GLU A CA 1
ATOM 1158 C C . GLU A 1 166 ? -22.767 29.664 -3.524 1.00 17.07 146 GLU A C 1
ATOM 1159 O O . GLU A 1 166 ? -22.911 29.628 -2.297 1.00 17.98 146 GLU A O 1
ATOM 1165 N N . GLY A 1 167 ? -21.596 29.444 -4.127 1.00 16.53 147 GLY A N 1
ATOM 1166 C CA . GLY A 1 167 ? -20.367 29.247 -3.370 1.00 15.60 147 GLY A CA 1
ATOM 1167 C C . GLY A 1 167 ? -20.230 27.884 -2.714 1.00 14.69 147 GLY A C 1
ATOM 1168 O O . GLY A 1 167 ? -19.336 27.684 -1.901 1.00 15.94 147 GLY A O 1
ATOM 1169 N N . VAL A 1 168 ? -21.127 26.953 -3.046 1.00 14.65 148 VAL A N 1
ATOM 1170 C CA . VAL A 1 168 ? -21.080 25.614 -2.470 1.00 14.30 148 VAL A CA 1
ATOM 1171 C C . VAL A 1 168 ? -21.024 24.586 -3.588 1.00 13.48 148 VAL A C 1
ATOM 1172 O O . VAL A 1 168 ? -21.765 24.670 -4.573 1.00 13.46 148 VAL A O 1
ATOM 1176 N N . SER A 1 169 ? -20.138 23.614 -3.418 1.00 13.72 149 SER A N 1
ATOM 1177 C CA . SER A 1 169 ? -19.914 22.604 -4.440 1.00 13.48 149 SER A CA 1
ATOM 1178 C C . SER A 1 169 ? -20.964 21.501 -4.400 1.00 13.44 149 SER A C 1
ATOM 1179 O O . SER A 1 169 ? -21.641 21.291 -3.391 1.00 13.61 149 SER A O 1
ATOM 1182 N N . PHE A 1 170 ? -21.106 20.809 -5.524 1.00 12.87 150 PHE A N 1
ATOM 1183 C CA . PHE A 1 170 ? -21.797 19.531 -5.566 1.00 12.93 150 PHE A CA 1
ATOM 1184 C C . PHE A 1 170 ? -21.217 18.703 -6.713 1.00 12.15 150 PHE A C 1
ATOM 1185 O O . PHE A 1 170 ? -20.221 19.106 -7.337 1.00 11.81 150 PHE A O 1
ATOM 1193 N N . HIS A 1 171 ? -21.821 17.557 -6.994 1.00 11.59 151 HIS A N 1
ATOM 1194 C CA . HIS A 1 171 ? -21.123 16.502 -7.744 1.00 11.94 151 HIS A CA 1
ATOM 1195 C C . HIS A 1 171 ? -19.779 16.219 -7.046 1.00 12.35 151 HIS A C 1
ATOM 1196 O O . HIS A 1 171 ? -19.684 16.383 -5.831 1.00 12.76 151 HIS A O 1
ATOM 1203 N N . GLY A 1 172 ? -18.747 15.765 -7.752 1.00 12.25 152 GLY A N 1
ATOM 1204 C CA . GLY A 1 172 ? -17.545 15.363 -7.011 1.00 12.40 152 GLY A CA 1
ATOM 1205 C C . GLY A 1 172 ? -16.612 14.441 -7.737 1.00 12.67 152 GLY A C 1
ATOM 1206 O O . GLY A 1 172 ? -16.058 14.828 -8.764 1.00 12.78 152 GLY A O 1
ATOM 1207 N N . PHE A 1 173 ? -16.430 13.239 -7.190 1.00 11.20 153 PHE A N 1
ATOM 1208 C CA . PHE A 1 173 ? -15.461 12.291 -7.737 1.00 11.54 153 PHE A CA 1
ATOM 1209 C C . PHE A 1 173 ? -16.021 10.886 -7.800 1.00 11.25 153 PHE A C 1
ATOM 1210 O O . PHE A 1 173 ? -16.999 10.561 -7.123 1.00 11.34 153 PHE A O 1
ATOM 1218 N N . ALA A 1 174 ? -15.375 10.038 -8.599 1.00 11.20 154 ALA A N 1
ATOM 1219 C CA . ALA A 1 174 ? -15.804 8.663 -8.765 1.00 11.40 154 ALA A CA 1
ATOM 1220 C C . ALA A 1 174 ? -14.573 7.770 -8.830 1.00 12.03 154 ALA A C 1
ATOM 1221 O O . ALA A 1 174 ? -13.910 7.676 -9.876 1.00 11.79 154 ALA A O 1
ATOM 1223 N N . LEU A 1 175 ? -14.262 7.149 -7.694 1.00 11.52 155 LEU A N 1
ATOM 1224 C CA . LEU A 1 175 ? -13.077 6.321 -7.534 1.00 12.45 155 LEU A CA 1
ATOM 1225 C C . LEU A 1 175 ? -13.382 4.873 -7.878 1.00 11.89 155 LEU A C 1
ATOM 1226 O O . LEU A 1 175 ? -14.233 4.233 -7.257 1.00 12.47 155 LEU A O 1
ATOM 1231 N N . ASN A 1 176 ? -12.663 4.330 -8.855 1.00 11.94 156 ASN A N 1
ATOM 1232 C CA . ASN A 1 176 ? -12.886 2.931 -9.218 1.00 12.12 156 ASN A CA 1
ATOM 1233 C C . ASN A 1 176 ? -12.240 2.003 -8.216 1.00 11.94 156 ASN A C 1
ATOM 1234 O O . ASN A 1 176 ? -11.013 1.928 -8.127 1.00 12.28 156 ASN A O 1
ATOM 1239 N N . VAL A 1 177 ? -13.079 1.325 -7.437 1.00 12.09 157 VAL A N 1
ATOM 1240 C CA . VAL A 1 177 ? -12.585 0.384 -6.438 1.00 12.69 157 VAL A CA 1
ATOM 1241 C C . VAL A 1 177 ? -12.682 -1.021 -7.038 1.00 13.18 157 VAL A C 1
ATOM 1242 O O . VAL A 1 177 ? -11.656 -1.591 -7.426 1.00 14.06 157 VAL A O 1
ATOM 1246 N N . ASN A 1 178 ? -13.908 -1.534 -7.179 1.00 13.35 158 ASN A N 1
ATOM 1247 C CA . ASN A 1 178 ? -14.178 -2.843 -7.796 1.00 13.50 158 ASN A CA 1
ATOM 1248 C C . ASN A 1 178 ? -15.090 -2.722 -9.017 1.00 13.81 158 ASN A C 1
ATOM 1249 O O . ASN A 1 178 ? -15.837 -3.640 -9.359 1.00 14.65 158 ASN A O 1
ATOM 1254 N N . THR A 1 179 ? -15.024 -1.574 -9.681 1.00 13.67 159 THR A N 1
ATOM 1255 C CA . THR A 1 179 ? -15.898 -1.278 -10.814 1.00 14.18 159 THR A CA 1
ATOM 1256 C C . THR A 1 179 ? -15.779 -2.306 -11.921 1.00 14.37 159 THR A C 1
ATOM 1257 O O . THR A 1 179 ? -14.698 -2.842 -12.152 1.00 14.48 159 THR A O 1
ATOM 1261 N N . ASP A 1 180 ? -16.895 -2.560 -12.606 1.00 15.04 160 ASP A N 1
ATOM 1262 C CA . ASP A 1 180 ? -16.849 -3.290 -13.867 1.00 15.05 160 ASP A CA 1
ATOM 1263 C C . ASP A 1 180 ? -16.345 -2.327 -14.942 1.00 14.40 160 ASP A C 1
ATOM 1264 O O . ASP A 1 180 ? -17.119 -1.589 -15.569 1.00 14.29 160 ASP A O 1
ATOM 1269 N N . LEU A 1 181 ? -15.035 -2.338 -15.140 1.00 13.69 161 LEU A N 1
ATOM 1270 C CA . LEU A 1 181 ? -14.378 -1.391 -16.044 1.00 13.25 161 LEU A CA 1
ATOM 1271 C C . LEU A 1 181 ? -14.806 -1.570 -17.498 1.00 13.42 161 LEU A C 1
ATOM 1272 O O . LEU A 1 181 ? -14.701 -0.649 -18.305 1.00 13.27 161 LEU A O 1
ATOM 1277 N N . ASN A 1 182 ? -15.297 -2.758 -17.818 1.00 13.83 162 ASN A N 1
ATOM 1278 C CA . ASN A 1 182 ? -15.767 -3.024 -19.172 1.00 13.74 162 ASN A CA 1
ATOM 1279 C C . ASN A 1 182 ? -16.935 -2.135 -19.582 1.00 13.21 162 ASN A C 1
ATOM 1280 O O . ASN A 1 182 ? -17.152 -1.909 -20.790 1.00 13.89 162 ASN A O 1
ATOM 1285 N N . ASP A 1 183 ? -17.663 -1.606 -18.592 1.00 12.96 163 ASP A N 1
ATOM 1286 C CA . ASP A 1 183 ? -18.807 -0.736 -18.878 1.00 13.59 163 ASP A CA 1
ATOM 1287 C C . ASP A 1 183 ? -18.370 0.633 -19.420 1.00 13.23 163 ASP A C 1
ATOM 1288 O O . ASP A 1 183 ? -19.189 1.357 -19.988 1.00 13.44 163 ASP A O 1
ATOM 1293 N N . PHE A 1 184 ? -17.095 1.001 -19.264 1.00 12.92 164 PHE A N 1
ATOM 1294 C CA . PHE A 1 184 ? -16.614 2.268 -19.831 1.00 13.10 164 PHE A CA 1
ATOM 1295 C C . PHE A 1 184 ? -16.458 2.213 -21.354 1.00 13.28 164 PHE A C 1
ATOM 1296 O O . PHE A 1 184 ? -16.403 3.254 -22.011 1.00 13.84 164 PHE A O 1
ATOM 1304 N N . THR A 1 185 ? -16.381 1.009 -21.913 1.00 13.16 165 THR A N 1
ATOM 1305 C CA . THR A 1 185 ? -16.066 0.871 -23.344 1.00 14.08 165 THR A CA 1
ATOM 1306 C C . THR A 1 185 ? -17.165 1.451 -24.233 1.00 14.01 165 THR A C 1
ATOM 1307 O O . THR A 1 185 ? -16.876 1.911 -25.334 1.00 14.42 165 THR A O 1
ATOM 1311 N N . VAL A 1 186 ? -18.409 1.471 -23.733 1.00 13.98 166 VAL A N 1
ATOM 1312 C CA . VAL A 1 186 ? -19.553 1.989 -24.510 1.00 15.24 166 VAL A CA 1
ATOM 1313 C C . VAL A 1 186 ? -19.675 3.511 -24.559 1.00 14.66 166 VAL A C 1
ATOM 1314 O O . VAL A 1 186 ? -20.532 4.029 -25.259 1.00 15.04 166 VAL A O 1
ATOM 1318 N N . ILE A 1 187 ? -18.832 4.228 -23.823 1.00 14.46 167 ILE A N 1
ATOM 1319 C CA . ILE A 1 187 ? -18.858 5.685 -23.889 1.00 15.62 167 ILE A CA 1
ATOM 1320 C C . ILE A 1 187 ? -17.528 6.191 -24.413 1.00 15.96 167 ILE A C 1
ATOM 1321 O O . ILE A 1 187 ? -16.504 5.507 -24.305 1.00 16.08 167 ILE A O 1
ATOM 1326 N N . VAL A 1 188 ? -17.566 7.379 -25.010 1.00 16.95 168 VAL A N 1
ATOM 1327 C CA . VAL A 1 188 ? -16.443 7.883 -25.791 1.00 19.19 168 VAL A CA 1
ATOM 1328 C C . VAL A 1 188 ? -16.065 9.302 -25.331 1.00 20.71 168 VAL A C 1
ATOM 1329 O O . VAL A 1 188 ? -16.573 10.277 -25.880 1.00 20.71 168 VAL A O 1
ATOM 1333 N N . PRO A 1 189 ? -15.170 9.415 -24.330 1.00 22.70 169 PRO A N 1
ATOM 1334 C CA . PRO A 1 189 ? -14.647 10.728 -23.917 1.00 24.31 169 PRO A CA 1
ATOM 1335 C C . PRO A 1 189 ? -14.004 11.513 -25.063 1.00 25.70 169 PRO A C 1
ATOM 1336 O O . PRO A 1 189 ? -13.426 10.914 -25.972 1.00 25.48 169 PRO A O 1
ATOM 1340 N N . CYS A 1 190 ? -14.134 12.841 -25.014 1.00 27.69 170 CYS A N 1
ATOM 1341 C CA . CYS A 1 190 ? -13.527 13.759 -25.994 1.00 28.18 170 CYS A CA 1
ATOM 1342 C C . CYS A 1 190 ? -12.435 14.567 -25.295 1.00 28.19 170 CYS A C 1
ATOM 1343 O O . CYS A 1 190 ? -12.436 14.707 -24.062 1.00 29.64 170 CYS A O 1
ATOM 1346 N N . GLY A 1 191 ? -11.487 15.072 -26.074 1.00 27.70 171 GLY A N 1
ATOM 1347 C CA . GLY A 1 191 ? -10.426 15.914 -25.525 1.00 27.02 171 GLY A CA 1
ATOM 1348 C C . GLY A 1 191 ? -9.183 15.160 -25.102 1.00 26.76 171 GLY A C 1
ATOM 1349 O O . GLY A 1 191 ? -8.993 14.003 -25.470 1.00 26.22 171 GLY A O 1
ATOM 1350 N N . LEU A 1 192 ? -8.338 15.837 -24.328 1.00 26.61 172 LEU A N 1
ATOM 1351 C CA . LEU A 1 192 ? -7.058 15.292 -23.878 1.00 26.59 172 LEU A CA 1
ATOM 1352 C C . LEU A 1 192 ? -7.264 14.243 -22.796 1.00 26.49 172 LEU A C 1
ATOM 1353 O O . LEU A 1 192 ? -7.969 14.481 -21.807 1.00 26.83 172 LEU A O 1
ATOM 1358 N N . LYS A 1 193 ? -6.665 13.074 -23.001 1.00 25.92 173 LYS A N 1
ATOM 1359 C CA . LYS A 1 193 ? -6.813 11.961 -22.072 1.00 25.80 173 LYS A CA 1
ATOM 1360 C C . LYS A 1 193 ? -5.682 10.964 -22.260 1.00 25.25 173 LYS A C 1
ATOM 1361 O O . LYS A 1 193 ? -4.952 11.012 -23.255 1.00 24.57 173 LYS A O 1
ATOM 1367 N N . GLY A 1 194 ? -5.535 10.072 -21.288 1.00 24.84 174 GLY A N 1
ATOM 1368 C CA . GLY A 1 194 ? -4.634 8.937 -21.405 1.00 25.11 174 GLY A CA 1
ATOM 1369 C C . GLY A 1 194 ? -5.291 7.851 -22.231 1.00 25.31 174 GLY A C 1
ATOM 1370 O O . GLY A 1 194 ? -6.115 8.126 -23.106 1.00 26.22 174 GLY A O 1
ATOM 1371 N N . LYS A 1 195 ? -4.941 6.607 -21.950 1.00 25.13 175 LYS A N 1
ATOM 1372 C CA . LYS A 1 195 ? -5.370 5.523 -22.819 1.00 25.35 175 LYS A CA 1
ATOM 1373 C C . LYS A 1 195 ? -6.572 4.737 -22.286 1.00 24.13 175 LYS A C 1
ATOM 1374 O O . LYS A 1 195 ? -7.463 4.368 -23.054 1.00 24.91 175 LYS A O 1
ATOM 1380 N N . GLY A 1 196 ? -6.619 4.502 -20.978 1.00 22.09 176 GLY A N 1
ATOM 1381 C CA . GLY A 1 196 ? -7.682 3.667 -20.437 1.00 19.53 176 GLY A CA 1
ATOM 1382 C C . GLY A 1 196 ? -8.200 4.081 -19.079 1.00 17.74 176 GLY A C 1
ATOM 1383 O O . GLY A 1 196 ? -8.081 5.237 -18.662 1.00 17.07 176 GLY A O 1
ATOM 1384 N N . VAL A 1 197 ? -8.803 3.110 -18.409 1.00 16.64 177 VAL A N 1
ATOM 1385 C CA . VAL A 1 197 ? -9.352 3.293 -17.069 1.00 15.95 177 VAL A CA 1
ATOM 1386 C C . VAL A 1 197 ? -8.853 2.140 -16.208 1.00 15.13 177 VAL A C 1
ATOM 1387 O O . VAL A 1 197 ? -8.555 1.054 -16.711 1.00 16.12 177 VAL A O 1
ATOM 1391 N N . THR A 1 198 ? -8.762 2.370 -14.907 1.00 14.03 178 THR A N 1
ATOM 1392 C CA . THR A 1 198 ? -8.294 1.328 -14.010 1.00 13.87 178 THR A CA 1
ATOM 1393 C C . THR A 1 198 ? -9.020 1.437 -12.682 1.00 13.34 178 THR A C 1
ATOM 1394 O O . THR A 1 198 ? -9.816 2.364 -12.484 1.00 12.67 178 THR A O 1
ATOM 1398 N N . SER A 1 199 ? -8.778 0.467 -11.802 1.00 13.07 179 SER A N 1
ATOM 1399 C CA . SER A 1 199 ? -9.447 0.410 -10.510 1.00 13.21 179 SER A CA 1
ATOM 1400 C C . SER A 1 199 ? -8.457 -0.136 -9.508 1.00 13.42 179 SER A C 1
ATOM 1401 O O . SER A 1 199 ? -7.462 -0.748 -9.900 1.00 14.33 179 SER A O 1
ATOM 1404 N N . LEU A 1 200 ? -8.747 0.033 -8.222 1.00 13.79 180 LEU A N 1
ATOM 1405 C CA . LEU A 1 200 ? -7.919 -0.598 -7.204 1.00 13.98 180 LEU A CA 1
ATOM 1406 C C . LEU A 1 200 ? -7.886 -2.108 -7.414 1.00 14.90 180 LEU A C 1
ATOM 1407 O O . LEU A 1 200 ? -6.821 -2.718 -7.320 1.00 14.70 180 LEU A O 1
ATOM 1412 N N . GLU A 1 201 ? -9.042 -2.700 -7.726 1.00 14.59 181 GLU A N 1
ATOM 1413 C CA . GLU A 1 201 ? -9.132 -4.137 -7.971 1.00 15.61 181 GLU A CA 1
ATOM 1414 C C . GLU A 1 201 ? -8.210 -4.571 -9.111 1.00 15.44 181 GLU A C 1
ATOM 1415 O O . GLU A 1 201 ? -7.513 -5.584 -9.004 1.00 16.37 181 GLU A O 1
ATOM 1421 N N . LYS A 1 202 ? -8.225 -3.825 -10.211 1.00 15.01 182 LYS A N 1
ATOM 1422 C CA . LYS A 1 202 ? -7.391 -4.185 -11.362 1.00 15.04 182 LYS A CA 1
ATOM 1423 C C . LYS A 1 202 ? -5.906 -4.062 -11.028 1.00 15.68 182 LYS A C 1
ATOM 1424 O O . LYS A 1 202 ? -5.102 -4.925 -11.409 1.00 16.62 182 LYS A O 1
ATOM 1430 N N . LEU A 1 203 ? -5.545 -3.002 -10.312 1.00 15.43 183 LEU A N 1
ATOM 1431 C CA . LEU A 1 203 ? -4.147 -2.731 -9.973 1.00 16.16 183 LEU A CA 1
ATOM 1432 C C . LEU A 1 203 ? -3.590 -3.722 -8.964 1.00 16.87 183 LEU A C 1
ATOM 1433 O O . LEU A 1 203 ? -2.395 -4.039 -9.005 1.00 18.28 183 LEU A O 1
ATOM 1438 N N . LEU A 1 204 ? -4.451 -4.189 -8.065 1.00 16.81 184 LEU A N 1
ATOM 1439 C CA . LEU A 1 204 ? -4.035 -5.074 -6.974 1.00 17.36 184 LEU A CA 1
ATOM 1440 C C . LEU A 1 204 ? -4.321 -6.542 -7.245 1.00 18.26 184 LEU A C 1
ATOM 1441 O O . LEU A 1 204 ? -3.825 -7.408 -6.527 1.00 18.64 184 LEU A O 1
ATOM 1446 N N . GLY A 1 205 ? -5.129 -6.835 -8.258 1.00 18.27 185 GLY A N 1
ATOM 1447 C CA . GLY A 1 205 ? -5.430 -8.227 -8.626 1.00 19.20 185 GLY A CA 1
ATOM 1448 C C . GLY A 1 205 ? -6.450 -8.923 -7.745 1.00 19.65 185 GLY A C 1
ATOM 1449 O O . GLY A 1 205 ? -6.556 -10.158 -7.750 1.00 20.62 185 GLY A O 1
ATOM 1450 N N . ARG A 1 206 ? -7.228 -8.133 -7.006 1.00 19.35 186 ARG A N 1
ATOM 1451 C CA . ARG A 1 206 ? -8.222 -8.649 -6.072 1.00 19.66 186 ARG A CA 1
ATOM 1452 C C . ARG A 1 206 ? -9.148 -7.511 -5.658 1.00 19.49 186 ARG A C 1
ATOM 1453 O O . ARG A 1 206 ? -8.745 -6.350 -5.667 1.00 19.38 186 ARG A O 1
ATOM 1461 N N . LYS A 1 207 ? -10.374 -7.852 -5.278 1.00 20.15 187 LYS A N 1
ATOM 1462 C CA . LYS A 1 207 ? -11.320 -6.865 -4.766 1.00 20.77 187 LYS A CA 1
ATOM 1463 C C . LYS A 1 207 ? 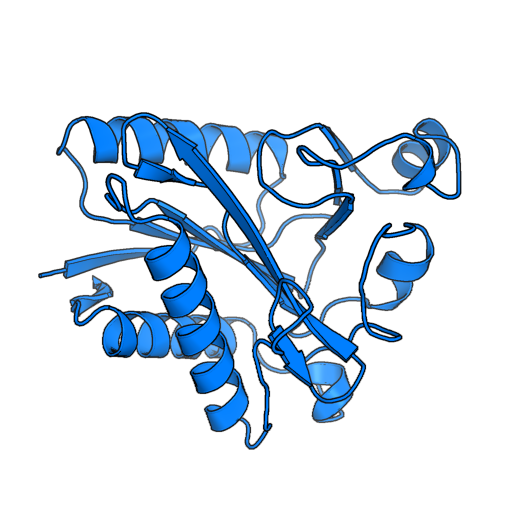-10.875 -6.262 -3.440 1.00 20.69 187 LYS A C 1
ATOM 1464 O O . LYS A 1 207 ? -10.252 -6.938 -2.619 1.00 21.18 187 LYS A O 1
ATOM 1470 N N . VAL A 1 208 ? -11.214 -4.988 -3.246 1.00 19.65 188 VAL A N 1
ATOM 1471 C CA . VAL A 1 208 ? -10.882 -4.211 -2.052 1.00 19.22 188 VAL A CA 1
ATOM 1472 C C . VAL A 1 208 ? -12.224 -3.910 -1.382 1.00 18.68 188 VAL A C 1
ATOM 1473 O O . VAL A 1 208 ? -13.148 -3.466 -2.051 1.00 18.68 188 VAL A O 1
ATOM 1477 N N . PRO A 1 209 ? -12.365 -4.167 -0.066 1.00 18.29 189 PRO A N 1
ATOM 1478 C CA . PRO A 1 209 ? -13.674 -3.891 0.549 1.00 17.81 189 PRO A CA 1
ATOM 1479 C C . PRO A 1 209 ? -14.083 -2.419 0.440 1.00 17.15 189 PRO A C 1
ATOM 1480 O O . PRO A 1 209 ? -13.306 -1.519 0.769 1.00 17.58 189 PRO A O 1
ATOM 1484 N N . MET A 1 210 ? -15.305 -2.199 -0.031 1.00 17.29 190 MET A N 1
ATOM 1485 C CA . MET A 1 210 ? -15.849 -0.850 -0.152 1.00 17.24 190 MET A CA 1
ATOM 1486 C C . MET A 1 210 ? -15.843 -0.077 1.174 1.00 17.57 190 MET A C 1
ATOM 1487 O O . MET A 1 210 ? -15.551 1.122 1.201 1.00 17.31 190 MET A O 1
ATOM 1492 N N . GLU A 1 211 ? -16.123 -0.769 2.280 1.00 18.11 191 GLU A N 1
ATOM 1493 C CA . GLU A 1 211 ? -16.113 -0.110 3.590 1.00 19.73 191 GLU A CA 1
ATOM 1494 C C . GLU A 1 211 ? -14.737 0.484 3.893 1.00 18.12 191 GLU A C 1
ATOM 1495 O O . GLU A 1 211 ? -14.613 1.586 4.444 1.00 18.07 191 GLU A O 1
ATOM 1501 N N . GLU A 1 212 ? -13.695 -0.254 3.521 1.00 17.54 192 GLU A N 1
ATOM 1502 C CA . GLU A 1 212 ? -12.339 0.199 3.727 1.00 16.94 192 GLU A CA 1
ATOM 1503 C C . GLU A 1 212 ? -11.986 1.383 2.819 1.00 16.40 192 GLU A C 1
ATOM 1504 O O . GLU A 1 212 ? -11.379 2.358 3.260 1.00 16.32 192 GLU A O 1
ATOM 1510 N N . ALA A 1 213 ? -12.368 1.297 1.546 1.00 16.29 193 ALA A N 1
ATOM 1511 C CA . ALA A 1 213 ? -12.094 2.398 0.622 1.00 15.33 193 ALA A CA 1
ATOM 1512 C C . ALA A 1 213 ? -12.749 3.681 1.143 1.00 14.87 193 ALA A C 1
ATOM 1513 O O . ALA A 1 213 ? -12.132 4.738 1.129 1.00 14.78 193 ALA A O 1
ATOM 1515 N N . LYS A 1 214 ? -13.984 3.568 1.637 1.00 14.87 194 LYS A N 1
ATOM 1516 C CA . LYS A 1 214 ? -14.659 4.723 2.231 1.00 14.36 194 LYS A CA 1
ATOM 1517 C C . LYS A 1 214 ? -13.879 5.291 3.416 1.00 14.68 194 LYS A C 1
ATOM 1518 O O . LYS A 1 214 ? -13.663 6.499 3.499 1.00 14.47 194 LYS A O 1
ATOM 1524 N N . ALA A 1 215 ? -13.433 4.412 4.314 1.00 14.86 195 ALA A N 1
ATOM 1525 C CA . ALA A 1 215 ? -12.666 4.862 5.468 1.00 14.88 195 ALA A CA 1
ATOM 1526 C C . ALA A 1 215 ? -11.377 5.579 5.066 1.00 14.98 195 ALA A C 1
ATOM 1527 O O . ALA A 1 215 ? -11.011 6.606 5.646 1.00 16.10 195 ALA A O 1
ATOM 1529 N N . ARG A 1 216 ? -10.697 5.049 4.054 1.00 15.19 196 ARG A N 1
ATOM 1530 C CA . ARG A 1 216 ? -9.466 5.683 3.611 1.00 15.67 196 ARG A CA 1
ATOM 1531 C C . ARG A 1 216 ? -9.709 7.034 2.944 1.00 15.32 196 ARG A C 1
ATOM 1532 O O . ARG A 1 216 ? -8.920 7.960 3.106 1.00 15.97 196 ARG A O 1
ATOM 1540 N N . VAL A 1 217 ? -10.812 7.139 2.205 1.00 15.06 197 VAL A N 1
ATOM 1541 C CA . VAL A 1 217 ? -11.208 8.414 1.613 1.00 14.74 197 VAL A CA 1
ATOM 1542 C C . VAL A 1 217 ? -11.510 9.443 2.701 1.00 14.28 197 VAL A C 1
ATOM 1543 O O . VAL A 1 217 ? -11.072 10.580 2.607 1.00 14.43 197 VAL A O 1
ATOM 1547 N N . VAL A 1 218 ? -12.260 9.038 3.731 1.00 14.92 198 VAL A N 1
ATOM 1548 C CA . VAL A 1 218 ? -12.586 9.966 4.821 1.00 14.96 198 VAL A CA 1
ATOM 1549 C C . VAL A 1 218 ? -11.307 10.483 5.475 1.00 15.29 198 VAL A C 1
ATOM 1550 O O . VAL A 1 218 ? -11.138 11.685 5.675 1.00 15.37 198 VAL A O 1
ATOM 1554 N N . ALA A 1 219 ? -10.399 9.565 5.797 1.00 15.73 199 ALA A N 1
ATOM 1555 C CA . ALA A 1 219 ? -9.124 9.963 6.406 1.00 16.25 199 ALA A CA 1
ATOM 1556 C C . ALA A 1 219 ? -8.323 10.906 5.519 1.00 16.58 199 ALA A C 1
ATOM 1557 O O . ALA A 1 219 ? -7.724 11.863 6.006 1.00 16.54 199 ALA A O 1
ATOM 1559 N N . ALA A 1 220 ? -8.317 10.647 4.211 1.00 16.24 200 ALA A N 1
ATOM 1560 C CA . ALA A 1 220 ? -7.570 11.499 3.298 1.00 16.61 200 ALA A CA 1
ATOM 1561 C C . ALA A 1 220 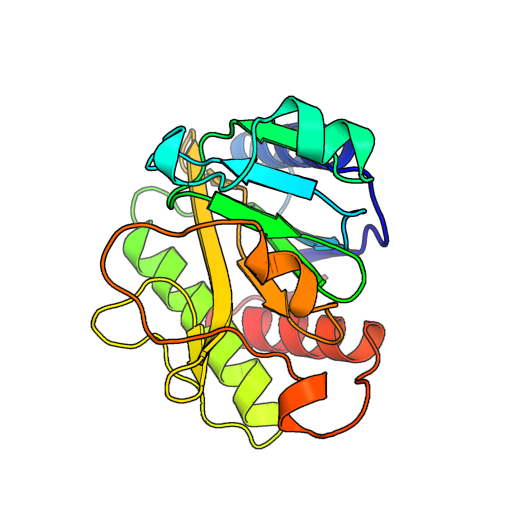? -8.190 12.887 3.202 1.00 16.09 200 ALA A C 1
ATOM 1562 O O . ALA A 1 220 ? -7.469 13.887 3.172 1.00 16.21 200 ALA A O 1
ATOM 1564 N N . PHE A 1 221 ? -9.523 12.950 3.143 1.00 16.07 201 PHE A N 1
ATOM 1565 C CA . PHE A 1 221 ? -10.193 14.253 3.131 1.00 16.19 201 PHE A CA 1
ATOM 1566 C C . PHE A 1 221 ? -9.898 15.040 4.395 1.00 16.65 201 PHE A C 1
ATOM 1567 O O . PHE A 1 221 ? -9.650 16.247 4.333 1.00 16.80 201 PHE A O 1
ATOM 1575 N N . ALA A 1 222 ? -9.947 14.343 5.531 1.00 17.35 202 ALA A N 1
ATOM 1576 C CA . ALA A 1 222 ? -9.676 14.963 6.827 1.00 18.60 202 ALA A CA 1
ATOM 1577 C C . ALA A 1 222 ? -8.286 15.603 6.839 1.00 19.00 202 ALA A C 1
ATOM 1578 O O . ALA A 1 222 ? -8.118 16.738 7.295 1.00 19.81 202 ALA A O 1
ATOM 1580 N N . GLU A 1 223 ? -7.299 14.880 6.313 1.00 19.75 203 GLU A N 1
ATOM 1581 C CA . GLU A 1 223 ? -5.912 15.349 6.276 1.00 20.88 203 GLU A CA 1
ATOM 1582 C C . GLU A 1 223 ? -5.729 16.528 5.319 1.00 20.67 203 GLU A C 1
ATOM 1583 O O . GLU A 1 223 ? -5.153 17.559 5.681 1.00 21.23 203 GLU A O 1
ATOM 1589 N N . VAL A 1 224 ? -6.232 16.383 4.095 1.00 20.01 204 VAL A N 1
ATOM 1590 C CA . VAL A 1 224 ? -6.039 17.402 3.071 1.00 19.82 204 VAL A CA 1
ATOM 1591 C C . VAL A 1 224 ? -6.749 18.716 3.400 1.00 19.96 204 VAL A C 1
ATOM 1592 O O . VAL A 1 224 ? -6.160 19.794 3.250 1.00 20.33 204 VAL A O 1
ATOM 1596 N N . PHE A 1 225 ? -7.999 18.617 3.855 1.00 20.25 205 PHE A N 1
ATOM 1597 C CA . PHE A 1 225 ? -8.798 19.802 4.166 1.00 20.80 205 PHE A CA 1
ATOM 1598 C C . PHE A 1 225 ? -8.556 20.355 5.565 1.00 21.86 205 PHE A C 1
ATOM 1599 O O . PHE A 1 225 ? -9.003 21.458 5.877 1.00 22.80 205 PHE A O 1
ATOM 1607 N N . GLY A 1 226 ? -7.866 19.588 6.405 1.00 22.29 206 GLY A N 1
ATOM 1608 C CA . GLY A 1 226 ? -7.618 20.008 7.787 1.00 23.31 206 GLY A CA 1
ATOM 1609 C C . GLY A 1 226 ? -8.894 20.110 8.596 1.00 23.91 206 GLY A C 1
ATOM 1610 O O . GLY A 1 226 ? -9.080 21.067 9.357 1.00 24.60 206 GLY A O 1
ATOM 1611 N N . LEU A 1 227 ? -9.775 19.124 8.434 1.00 24.08 207 LEU A N 1
ATOM 1612 C CA . LEU A 1 227 ? -11.060 19.109 9.135 1.00 24.67 207 LEU A CA 1
ATOM 1613 C C . LEU A 1 227 ? -11.270 17.780 9.844 1.00 25.10 207 LEU A C 1
ATOM 1614 O O . LEU A 1 227 ? -10.810 16.737 9.362 1.00 25.00 207 LEU A O 1
ATOM 1619 N N . ARG A 1 228 ? -11.962 17.818 10.983 1.00 25.67 208 ARG A N 1
ATOM 1620 C CA . ARG A 1 228 ? -12.290 16.612 11.743 1.00 27.37 208 ARG A CA 1
ATOM 1621 C C . ARG A 1 228 ? -13.568 15.979 11.214 1.00 27.16 208 ARG A C 1
ATOM 1622 O O . ARG A 1 228 ? -14.593 16.655 11.124 1.00 26.76 208 ARG A O 1
ATOM 1630 N N . PRO A 1 229 ? -13.524 14.677 10.878 1.00 27.61 209 PRO A N 1
ATOM 1631 C CA . PRO A 1 229 ? -14.732 14.028 10.391 1.00 28.40 209 PRO A CA 1
ATOM 1632 C C . PRO A 1 229 ? -15.691 13.692 11.521 1.00 28.80 209 PRO A C 1
ATOM 1633 O O . PRO A 1 229 ? -15.259 13.245 12.595 1.00 29.76 209 PRO A O 1
ATOM 1637 N N . VAL A 1 230 ? -16.977 13.929 11.281 1.00 29.07 210 VAL A N 1
ATOM 1638 C CA . VAL A 1 230 ? -18.038 13.544 12.211 1.00 28.60 210 VAL A CA 1
ATOM 1639 C C . VAL A 1 230 ? -19.085 12.652 11.534 1.00 28.40 210 VAL A C 1
ATOM 1640 O O . VAL A 1 230 ? -19.033 12.409 10.321 1.00 25.55 210 VAL A O 1
#

Nearest PDB structures (foldseek):
  2qhv-assembly1_A  TM=1.005E+00  e=1.340E-48  Thermus thermophilus HB8
  5icl-assembly1_A  TM=7.958E-01  e=4.045E-10  Enterococcus faecalis V583
  6jom-assembly1_A  TM=6.935E-01  e=5.325E-11  Mesomycoplasma hyopneumoniae J
  5ij6-assembly1_A  TM=7.006E-01  e=2.975E-10  Enterococcus faecalis V583
  5icl-assembly2_B  TM=7.187E-01  e=1.999E-09  Enterococcus faecalis V583

Foldseek 3Di:
DAEEEDEPEEDAPVVVVVVLVVVLVCVLVVNHAFYKYKYAYAKEKEFEDPEDPLFFQDPPVVQVVVGYHYYYDHWDFGMDITHPQKIWMWGFHQQAPPVVVVQVLLQQLVCQLCVVVVAHWHCDPADHAIDRPQAHQKHFIWDADSRIITGTMIGRQPDPQVVSVRTHGDDDGGDYHDHVCRVVVHGDDPVVSVVSSVVSSCVSVVHHYD

CATH classification: 3.30.930.10

Sequence (210 aa):
MEFLVEDLGLVPYGEAWAYQKRVHREVVAGNRPPTLLLLEHPRVITLGRKATGENLLFPESWYRENGFELYWVERGGDVTYHGPGQLVGYPIFPVGREVRRFLRQIEEAIVRVAAGYGISAYPTPGYAGVWVGEDKLCAIGVAVKEGVSFHGFALNVNTDLNDFTVIVPCGLKGKGVTSLEKLLGRKVPMEEAKARVVAAFAEVFGLRPV

Secondary structure (DSSP, 8-state):
-EEEEEEEEE--HHHHHHHHHHHHHHHHTT-S--EEEEEE-SSEEEE-TT--GGGBSS-HHHHHHTT-EEEE--SSSSEEEE-TTEEEEEEE---TT-HHHHHHHHHHHHHHHHHHTT---B--SSSSSEEETTEEEEEEEEEEETTEEEEEEEEESS--GGGGGGB---SS--SEE--HHHHHTS---HHHHHHHHHHHHHHHHT-EE-

B-factor: mean 21.95, std 11.97, range [5.45, 159.06]

Organism: Thermus thermophilus (strain ATCC 27634 / DSM 579 / HB8) (NCBI:txid300852)

Radius of gyration: 16.01 Å; Cα contacts (8 Å, |Δi|>4): 445; chains: 1; bounding box: 34×40×42 Å

InterPro domains:
  IPR000544 Octanoyltransferase [MF_00013] (2-208)
  IPR000544 Octanoyltransferase [PIRSF016262] (8-210)
  IPR000544 Octanoyltransferase [TIGR00214] (35-206)
  IPR000544 Octanoyltr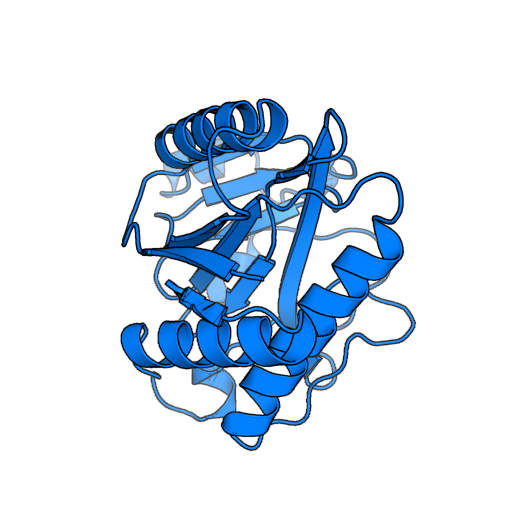ansferase [cd16444] (4-205)
  IPR004143 Biotinyl protein ligase (BPL) and lipoyl protein ligase (LPL), catalytic domain [PF21948] (13-202)
  IPR004143 Biotinyl protein ligase (BPL) and lipoyl protein ligase (LPL), catalytic domain [PS51733] (30-209)
  IPR020605 Octanoyltransferase, conserved site [PS01313] (75-90)
  IPR045864 Class II Aminoacyl-tRNA synthetase/Biotinyl protein ligase (BPL) and lipoyl protein ligase (LPL) [G3DSA:3.30.930.10] (1-206)
  IPR045864 Class II Aminoacyl-tRNA synthetase/Biotinyl protein ligase (BPL) and lipoyl protein ligase (LPL) [SSF55681] (2-207)